Protein AF-A0A183L4W8-F1 (afdb_monomer)

Foldseek 3Di:
DVVLLVLLVDDDQLVVSVVVLVVVLVVCVVPVDDPCVLVPVLSVCVVVLVLVVSLVSLVVVLVVQVVDPPCLVVNLSSLSVSLSSCLSDLDLPVNLLSLQVSLLSQQLVCLVCLLPCLCSLVVVLVSLVSSDDPSNLQSLSSLLSNQLSQLSSVLSQLLNQVVVVVVVHDGDDDDPPPPPSVVSHDPVNLVSLVVVVVVQDDLPDLSSLVSQLSSLVSNLVCCVPVDDPVRQDPDCRNVVSVVSNVVSLVSNCVVPVVSSVSSVVCSVVVVVVVVVVVVVVPDPPPPPPPPDDD

Radius of gyration: 21.13 Å; Cα contacts (8 Å, |Δi|>4): 280; chains: 1; bounding box: 51×59×65 Å

Solvent-accessible surface area (backbone atoms only — not comparable to full-atom values): 16618 Å² total; per-residue (Å²): 106,77,61,56,68,50,62,80,63,56,96,58,55,72,87,62,46,53,69,56,49,52,56,50,48,54,55,50,69,74,54,80,78,72,96,52,63,66,58,56,51,30,49,51,28,48,77,69,66,37,36,70,61,21,29,56,48,40,52,53,52,37,58,61,44,68,78,40,89,94,36,64,71,59,42,54,53,41,49,51,50,30,45,55,37,37,71,80,49,94,50,52,66,62,38,13,54,48,36,35,54,45,34,51,51,47,38,29,52,30,59,69,35,21,92,82,41,45,63,52,31,52,56,50,36,55,57,55,58,67,62,59,43,95,86,40,56,79,25,36,18,47,55,39,20,46,54,50,28,49,56,41,27,52,51,28,43,55,53,38,34,56,62,27,63,76,65,81,47,87,74,74,80,84,77,82,79,79,57,89,58,72,80,55,71,54,77,58,22,54,59,46,52,55,53,54,62,76,68,59,74,80,67,85,45,60,32,48,20,50,37,51,28,52,53,30,47,49,49,35,49,45,55,70,73,73,46,55,81,88,74,52,63,77,101,51,53,66,58,54,33,51,54,47,27,52,51,30,48,52,56,26,33,72,72,42,44,68,64,39,55,53,47,58,65,50,47,58,60,51,53,53,54,59,49,54,55,52,56,72,68,47,80,71,84,67,84,75,75,77,82,84,84,128

Nearest PDB structures (foldseek):
  3pja-assembly2_J-2  TM=2.274E-01  e=9.184E-01  Homo sapiens
  2xs1-assembly1_A  TM=2.594E-01  e=4.163E+00  Homo sapiens
  4bne-assembly1_B  TM=2.050E-01  e=2.480E+00  Gallus gallus
  3hai-assembly1_B  TM=1.805E-01  e=2.178E+00  Homo sapiens

Secondary structure (DSSP, 8-state):
-TTHHHHTTS---HHHHHHHHHHHHHHHHHH--SS-HHHHHHHHHHHTT-HHHHHHHHHHHHHHHHTSTT-HHHHHHHHHHHHHHHTTSS-HHHHHHHHHHHHHHHHHHHHHHHHHHTTHHHHHHHHHHTT-STTTTT-HHHHHHHHHHHHHHHHHHHHHHHHHHTTT-PPPP------TTGGG--THHHHHHHHHHHTPPPTTSHHHHHHHHHHHHHHHHHHHHHS-GGGS-TTTHHHHHHHHHHHHHHHHHHH-HHHHHHHHHHHHHHHHHHHHHHHHHS------------

Structure (mmCIF, N/CA/C/O backbone):
data_AF-A0A183L4W8-F1
#
_entry.id   AF-A0A183L4W8-F1
#
loop_
_atom_site.group_PDB
_atom_site.id
_atom_site.type_symbol
_atom_site.label_atom_id
_atom_site.label_alt_id
_atom_site.label_comp_id
_atom_site.label_asym_id
_atom_site.label_entity_id
_atom_site.label_seq_id
_atom_site.pdbx_PDB_ins_code
_atom_site.Cartn_x
_atom_site.Cartn_y
_atom_site.Cartn_z
_atom_site.occupancy
_atom_site.B_iso_or_equiv
_atom_site.auth_seq_id
_atom_site.auth_comp_id
_atom_site.auth_asym_id
_atom_site.auth_atom_id
_atom_site.pdbx_PDB_model_num
ATOM 1 N N . VAL A 1 1 ? -9.835 10.827 -24.814 1.00 37.16 1 VAL A N 1
ATOM 2 C CA . VAL A 1 1 ? -8.872 11.383 -23.817 1.00 37.16 1 VAL A CA 1
ATOM 3 C C . VAL A 1 1 ? -9.182 10.817 -22.439 1.00 37.16 1 VAL A C 1
ATOM 5 O O . VAL A 1 1 ? -8.353 10.091 -21.906 1.00 37.16 1 VAL A O 1
ATOM 8 N N . LYS A 1 2 ? -10.428 10.952 -21.959 1.00 37.28 2 LYS A N 1
ATOM 9 C CA . LYS A 1 2 ? -10.984 10.089 -20.898 1.00 37.28 2 LYS A CA 1
ATOM 10 C C . LYS A 1 2 ? -10.884 8.581 -21.216 1.00 37.28 2 LYS A C 1
ATOM 12 O O . LYS A 1 2 ? -10.686 7.800 -20.302 1.00 37.28 2 LYS A O 1
ATOM 17 N N . GLU A 1 3 ? -10.919 8.161 -22.488 1.00 38.72 3 GLU A N 1
ATOM 18 C CA . GLU A 1 3 ? -10.735 6.745 -22.873 1.00 38.72 3 GLU A CA 1
ATOM 19 C C . GLU A 1 3 ? -9.267 6.263 -22.920 1.00 38.72 3 GLU A C 1
ATOM 21 O O . GLU A 1 3 ? -9.020 5.066 -22.817 1.00 38.72 3 GLU A O 1
ATOM 26 N N . ALA A 1 4 ? -8.273 7.157 -23.009 1.00 42.38 4 ALA A N 1
ATOM 27 C CA . ALA A 1 4 ? -6.852 6.787 -22.866 1.00 42.38 4 ALA A CA 1
ATOM 28 C C . ALA A 1 4 ? -6.499 6.552 -21.383 1.00 42.38 4 ALA A C 1
ATOM 30 O O . ALA A 1 4 ? -5.796 5.603 -21.046 1.00 42.38 4 ALA A O 1
ATOM 31 N N . LEU A 1 5 ? -7.129 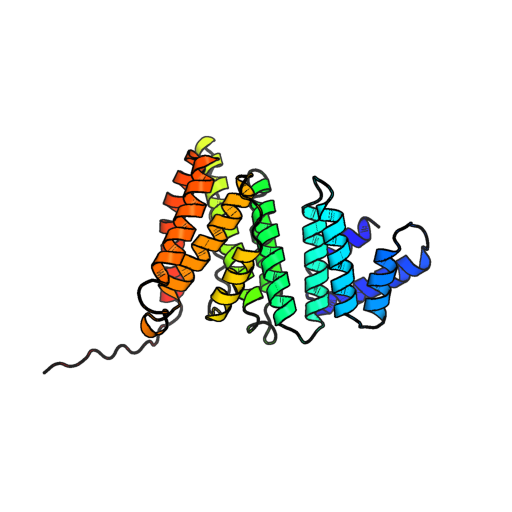7.343 -20.508 1.00 37.06 5 LEU A N 1
ATOM 32 C CA . LEU A 1 5 ? -7.229 7.149 -19.057 1.00 37.06 5 LEU A CA 1
ATOM 33 C C . LEU A 1 5 ? -7.992 5.867 -18.642 1.00 37.06 5 LEU A C 1
ATOM 35 O O . LEU A 1 5 ? -7.914 5.469 -17.486 1.00 37.06 5 LEU A O 1
ATOM 39 N N . VAL A 1 6 ? -8.709 5.200 -19.557 1.00 40.97 6 VAL A N 1
ATOM 40 C CA . VAL A 1 6 ? -9.403 3.911 -19.329 1.00 40.97 6 VAL A CA 1
ATOM 41 C C . VAL A 1 6 ? -8.624 2.724 -19.921 1.00 40.97 6 VAL A C 1
ATOM 43 O O . VAL A 1 6 ? -8.672 1.632 -19.366 1.00 40.97 6 VAL A O 1
ATOM 46 N N . LEU A 1 7 ? -7.829 2.924 -20.979 1.00 40.12 7 LEU A N 1
ATOM 47 C CA . LEU A 1 7 ? -6.983 1.879 -21.583 1.00 40.12 7 LEU A CA 1
ATOM 48 C C . LEU A 1 7 ? -5.655 1.651 -20.839 1.00 40.12 7 LEU A C 1
ATOM 50 O O . LEU A 1 7 ? -5.178 0.523 -20.803 1.00 40.12 7 LEU A O 1
ATOM 54 N N . ALA A 1 8 ? -5.111 2.672 -20.168 1.00 39.97 8 ALA A N 1
ATOM 55 C CA . ALA A 1 8 ? -4.047 2.510 -19.165 1.00 39.97 8 ALA A CA 1
ATOM 56 C C . ALA A 1 8 ? -4.551 1.866 -17.850 1.00 39.97 8 ALA A C 1
ATOM 58 O O . ALA A 1 8 ? -3.759 1.498 -16.988 1.00 39.97 8 ALA A O 1
ATOM 59 N N . ARG A 1 9 ? -5.877 1.720 -17.697 1.00 39.09 9 ARG A N 1
ATOM 60 C CA . ARG A 1 9 ? -6.569 1.224 -16.496 1.00 39.09 9 ARG A CA 1
ATOM 61 C C . ARG A 1 9 ? -6.899 -0.279 -16.530 1.00 39.09 9 ARG A C 1
ATOM 63 O O . ARG A 1 9 ? -7.544 -0.777 -15.613 1.00 39.09 9 ARG A O 1
ATOM 70 N N . LEU A 1 10 ? -6.486 -1.023 -17.558 1.00 40.25 10 LEU A N 1
ATOM 71 C CA . LEU A 1 10 ? -6.756 -2.461 -17.697 1.00 40.25 10 LEU A CA 1
ATOM 72 C C . LEU A 1 10 ? -5.516 -3.291 -17.330 1.00 40.25 10 LEU A C 1
ATOM 74 O O . LEU A 1 10 ? -4.601 -3.362 -18.136 1.00 40.25 10 LEU A O 1
ATOM 78 N N . ARG A 1 11 ? -5.507 -3.900 -16.132 1.00 43.03 11 ARG A N 1
ATOM 79 C CA . ARG A 1 11 ? -5.162 -5.306 -15.767 1.00 43.03 11 ARG A CA 1
ATOM 80 C C . ARG A 1 11 ? -4.111 -6.131 -16.549 1.00 43.03 11 ARG A C 1
ATOM 82 O O . ARG A 1 11 ? -4.077 -7.351 -16.386 1.00 43.03 11 ARG A O 1
ATOM 89 N N . LEU A 1 12 ? -3.269 -5.531 -17.372 1.00 39.97 12 LEU A N 1
ATOM 90 C CA . LEU A 1 12 ? -2.344 -6.245 -18.239 1.00 39.97 12 LEU A CA 1
ATOM 91 C C . LEU A 1 12 ? -0.963 -6.321 -17.607 1.00 39.97 12 LEU A C 1
ATOM 93 O O . LEU A 1 12 ? -0.469 -5.367 -17.008 1.00 39.97 12 LEU A O 1
ATOM 97 N N . ASN A 1 13 ? -0.351 -7.484 -17.789 1.00 46.12 13 ASN A N 1
ATOM 98 C CA . ASN A 1 13 ? 1.057 -7.711 -17.539 1.00 46.12 13 ASN A CA 1
ATOM 99 C C . ASN A 1 13 ? 1.872 -6.599 -18.250 1.00 46.12 13 ASN A C 1
ATOM 101 O O . ASN A 1 13 ? 1.546 -6.261 -19.395 1.00 46.12 13 ASN A O 1
ATOM 105 N N . PRO A 1 14 ? 2.907 -6.016 -17.615 1.00 48.06 14 PRO A N 1
ATOM 106 C CA . PRO A 1 14 ? 3.768 -4.985 -18.206 1.00 48.06 14 PRO A CA 1
ATOM 107 C C . PRO A 1 14 ? 4.200 -5.274 -19.651 1.00 48.06 14 PRO A C 1
ATOM 109 O O . PRO A 1 14 ? 4.221 -4.364 -20.481 1.00 48.06 14 PRO A O 1
ATOM 112 N N . SER A 1 15 ? 4.427 -6.550 -19.977 1.00 53.44 15 SER A N 1
ATOM 113 C CA . SER A 1 15 ? 4.798 -7.033 -21.315 1.00 53.44 15 SER A CA 1
ATOM 114 C C . SER A 1 15 ? 3.736 -6.805 -22.408 1.00 53.44 15 SER A C 1
ATOM 116 O O . SER A 1 15 ? 4.079 -6.648 -23.579 1.00 53.44 15 SER A O 1
ATOM 118 N N . GLU A 1 16 ? 2.452 -6.725 -22.055 1.00 48.06 16 GLU A N 1
ATOM 119 C CA . GLU A 1 16 ? 1.332 -6.582 -22.999 1.00 48.06 16 GLU A CA 1
ATOM 120 C C . GLU A 1 16 ? 0.859 -5.128 -23.153 1.00 48.06 16 GLU A C 1
ATOM 122 O O . GLU A 1 16 ? 0.228 -4.768 -24.152 1.00 48.06 16 GLU A O 1
ATOM 127 N N . SER A 1 17 ? 1.197 -4.269 -22.187 1.00 50.97 17 SER A N 1
ATOM 128 C CA . SER A 1 17 ? 0.786 -2.860 -22.140 1.00 50.97 17 SER A CA 1
ATOM 129 C C . SER A 1 17 ? 1.384 -2.009 -23.277 1.00 50.97 17 SER A C 1
ATOM 131 O O . SER A 1 17 ? 0.754 -1.059 -23.754 1.00 50.97 17 SER A O 1
ATOM 133 N N . TRP A 1 18 ? 2.559 -2.401 -23.787 1.00 53.47 18 TRP A N 1
ATOM 134 C CA . TRP A 1 18 ? 3.331 -1.657 -24.787 1.00 53.47 18 TRP A CA 1
ATOM 135 C C . TRP A 1 18 ? 2.588 -1.448 -26.113 1.00 53.47 18 TRP A C 1
ATOM 137 O O . TRP A 1 18 ? 2.525 -0.337 -26.639 1.00 53.47 18 TRP A O 1
ATOM 147 N N . LYS A 1 19 ? 1.936 -2.497 -26.624 1.00 55.75 19 LYS A N 1
ATOM 148 C CA . LYS A 1 19 ? 1.189 -2.459 -27.895 1.00 55.75 19 LYS A CA 1
ATOM 149 C C . LYS A 1 19 ? -0.007 -1.502 -27.848 1.00 55.75 19 LYS A C 1
ATOM 151 O O . LYS A 1 19 ? -0.426 -0.954 -28.870 1.00 55.75 19 LYS A O 1
ATOM 156 N N . TYR A 1 20 ? -0.591 -1.325 -26.666 1.00 50.00 20 TYR A N 1
ATOM 157 C CA . TYR A 1 20 ? -1.714 -0.416 -26.454 1.00 50.00 20 TYR A CA 1
ATOM 158 C C . TYR A 1 20 ? -1.236 1.018 -26.232 1.00 50.00 20 TYR A C 1
ATOM 160 O O . TYR A 1 20 ? -1.853 1.942 -26.766 1.00 50.00 20 TYR A O 1
ATOM 168 N N . ALA A 1 21 ? -0.110 1.196 -25.535 1.00 50.00 21 ALA A N 1
ATOM 169 C CA . ALA A 1 21 ? 0.562 2.484 -25.419 1.00 50.00 21 ALA A CA 1
ATOM 170 C C . ALA A 1 21 ? 0.927 3.037 -26.806 1.00 50.00 21 ALA A C 1
ATOM 172 O O . ALA A 1 21 ? 0.517 4.145 -27.137 1.00 50.00 21 ALA A O 1
ATOM 173 N N . GLU A 1 22 ? 1.567 2.241 -27.666 1.00 51.66 22 GLU A N 1
ATOM 174 C CA . GLU A 1 22 ? 1.955 2.636 -29.028 1.00 51.66 22 GLU A CA 1
ATOM 175 C C . GLU A 1 22 ? 0.761 3.132 -29.870 1.00 51.66 22 GLU A C 1
ATOM 177 O O . GLU A 1 22 ? 0.812 4.206 -30.467 1.00 51.66 22 GLU A O 1
ATOM 182 N N . LYS A 1 23 ? -0.378 2.427 -29.838 1.00 52.72 23 LYS A N 1
ATOM 183 C CA . LYS A 1 23 ? -1.603 2.858 -30.542 1.00 52.72 23 LYS A CA 1
ATOM 184 C C . LYS A 1 23 ? -2.199 4.155 -29.991 1.00 52.72 23 LYS A C 1
ATOM 186 O O . LYS A 1 23 ? -2.788 4.931 -30.747 1.00 52.72 23 LYS A O 1
ATOM 191 N N . CYS A 1 24 ? -2.093 4.387 -28.685 1.00 48.91 24 CYS A N 1
ATOM 192 C CA . CYS A 1 24 ? -2.526 5.639 -28.065 1.00 48.91 24 CYS A CA 1
ATOM 193 C C . CYS A 1 24 ? -1.610 6.804 -28.465 1.00 48.91 24 CYS A C 1
ATOM 195 O O . CYS A 1 24 ? -2.110 7.895 -28.735 1.00 48.91 24 CYS A O 1
ATOM 197 N N . ILE A 1 25 ? -0.302 6.554 -28.577 1.00 49.59 25 ILE A N 1
ATOM 198 C CA . ILE A 1 25 ? 0.706 7.515 -29.041 1.00 49.59 25 ILE A CA 1
ATOM 199 C C . ILE A 1 25 ? 0.403 7.968 -30.470 1.00 49.59 25 ILE A C 1
ATOM 201 O O . ILE A 1 25 ? 0.287 9.169 -30.711 1.00 49.59 25 ILE A O 1
ATOM 205 N N . THR A 1 26 ? 0.180 7.031 -31.396 1.00 52.97 26 THR A N 1
ATOM 206 C CA . THR A 1 26 ? -0.163 7.353 -32.792 1.00 52.97 26 THR A CA 1
ATOM 207 C C . THR A 1 26 ? -1.411 8.232 -32.870 1.00 52.97 26 THR A C 1
ATOM 209 O O . THR A 1 26 ? -1.398 9.276 -33.514 1.00 52.97 26 THR A O 1
ATOM 212 N N . ARG A 1 27 ? -2.462 7.889 -32.117 1.00 48.00 27 ARG A N 1
ATOM 213 C CA . ARG A 1 27 ? -3.725 8.645 -32.110 1.00 48.00 27 ARG A CA 1
ATOM 214 C C . ARG A 1 27 ? -3.627 10.027 -31.464 1.00 48.00 27 ARG A C 1
ATOM 216 O O . ARG A 1 27 ? -4.414 10.906 -31.808 1.00 48.00 27 ARG A O 1
ATOM 223 N N . LEU A 1 28 ? -2.724 10.222 -30.503 1.00 47.41 28 LEU A N 1
ATOM 224 C CA . LEU A 1 28 ? -2.487 11.524 -29.868 1.00 47.41 28 LEU A CA 1
ATOM 225 C C . LEU A 1 28 ? -1.673 12.450 -30.775 1.00 47.41 28 LEU A C 1
ATOM 227 O O . LEU A 1 28 ? -2.000 13.631 -30.876 1.00 47.41 28 LEU A O 1
ATOM 231 N N . ILE A 1 29 ? -0.687 11.900 -31.491 1.00 51.34 29 ILE A N 1
ATOM 232 C CA . ILE A 1 29 ? 0.053 12.609 -32.543 1.00 51.34 29 ILE A CA 1
ATOM 233 C C . ILE A 1 29 ? -0.900 13.033 -33.672 1.00 51.34 29 ILE A C 1
ATOM 235 O O . ILE A 1 29 ? -0.862 14.180 -34.104 1.00 51.34 29 ILE A O 1
ATOM 239 N N . GLU A 1 30 ? -1.805 12.145 -34.092 1.00 48.38 30 GLU A N 1
ATOM 240 C CA . GLU A 1 30 ? -2.799 12.410 -35.144 1.00 48.38 30 GLU A CA 1
ATOM 241 C C . GLU A 1 30 ? -3.854 13.459 -34.762 1.00 48.38 30 GLU A C 1
ATOM 243 O O . GLU A 1 30 ? -4.459 14.062 -35.647 1.00 48.38 30 GLU A O 1
ATOM 248 N N . ARG A 1 31 ? -4.125 13.667 -33.465 1.00 45.88 31 ARG A N 1
ATOM 249 C CA . ARG A 1 31 ? -5.259 14.491 -33.017 1.00 45.88 31 ARG A CA 1
ATOM 250 C C . ARG A 1 31 ? -4.927 15.910 -32.590 1.00 45.88 31 ARG A C 1
ATOM 252 O O . ARG A 1 31 ? -5.887 16.653 -32.460 1.00 45.88 31 ARG A O 1
ATO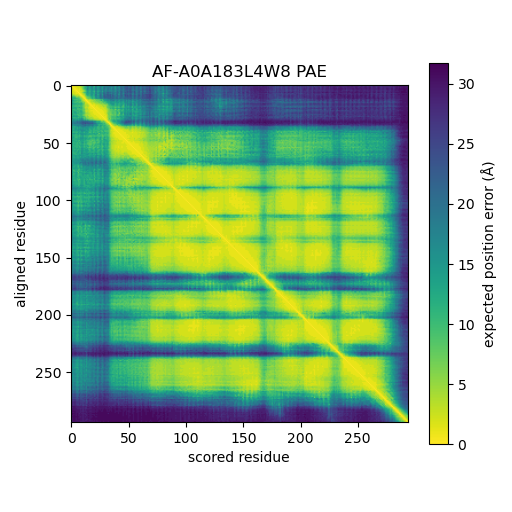M 259 N N . SER A 1 32 ? -3.662 16.277 -32.357 1.00 46.84 32 SER A N 1
ATOM 260 C CA . SER A 1 32 ? -3.159 17.647 -32.079 1.00 46.84 32 SER A CA 1
ATOM 261 C C . SER A 1 32 ? -4.185 18.669 -31.529 1.00 46.84 32 SER A C 1
ATOM 263 O O . SER A 1 32 ? -4.296 19.783 -32.039 1.00 46.84 32 SER A O 1
ATOM 265 N N . CYS A 1 33 ? -4.980 18.294 -30.523 1.00 45.00 33 CYS A N 1
ATOM 266 C CA . CYS A 1 33 ? -6.101 19.085 -30.009 1.00 45.00 33 CYS A CA 1
ATOM 267 C C . CYS A 1 33 ? -6.273 18.822 -28.510 1.00 45.00 33 CYS A C 1
ATOM 269 O O . CYS A 1 33 ? -7.202 18.136 -28.091 1.00 45.00 33 CYS A O 1
ATOM 271 N N . SER A 1 34 ? -5.365 19.377 -27.710 1.00 43.06 34 SER A N 1
ATOM 272 C CA . SER A 1 34 ? -5.605 19.823 -26.329 1.00 43.06 34 SER A CA 1
ATOM 273 C C . SER A 1 34 ? -4.349 20.530 -25.798 1.00 43.06 34 SER A C 1
ATOM 275 O O . SER A 1 34 ? -3.233 20.275 -26.247 1.00 43.06 34 SER A O 1
ATOM 277 N N . ASN A 1 35 ? -4.524 21.425 -24.821 1.00 47.31 35 ASN A N 1
ATOM 278 C CA . ASN A 1 35 ? -3.472 22.135 -24.070 1.00 47.31 35 ASN A CA 1
ATOM 279 C C . ASN A 1 35 ? -2.583 21.206 -23.197 1.00 47.31 35 ASN A C 1
ATOM 281 O O . ASN A 1 35 ? -1.973 21.638 -22.224 1.00 47.31 35 ASN A O 1
ATOM 285 N N . GLU A 1 36 ? -2.494 19.922 -23.528 1.00 59.31 36 GLU A N 1
ATOM 286 C CA . GLU A 1 36 ? -1.916 18.848 -22.716 1.00 59.31 36 GLU A CA 1
ATOM 287 C C . GLU A 1 36 ? -0.453 18.582 -23.107 1.00 59.31 36 GLU A C 1
ATOM 289 O O . GLU A 1 36 ? -0.058 17.469 -23.457 1.00 59.31 36 GLU A O 1
ATOM 294 N N . LYS A 1 37 ? 0.379 19.634 -23.060 1.00 61.94 37 LYS A N 1
ATOM 295 C CA . LYS A 1 37 ? 1.811 19.551 -23.407 1.00 61.94 37 LYS A CA 1
ATOM 296 C C . LYS A 1 37 ? 2.543 18.456 -22.616 1.0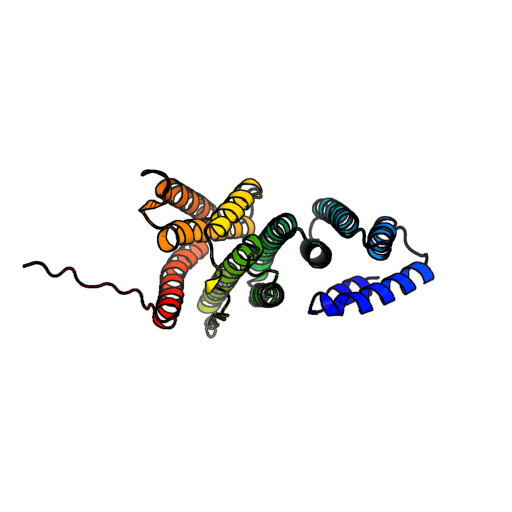0 61.94 37 LYS A C 1
ATOM 298 O O . LYS A 1 37 ? 3.416 17.798 -23.173 1.00 61.94 37 LYS A O 1
ATOM 303 N N . SER A 1 38 ? 2.184 18.237 -21.350 1.00 61.94 38 SER A N 1
ATOM 304 C CA . SER A 1 38 ? 2.805 17.234 -20.475 1.00 61.94 38 SER A CA 1
ATOM 305 C C . SER A 1 38 ? 2.653 15.802 -20.996 1.00 61.94 38 SER A C 1
ATOM 307 O O . SER A 1 38 ? 3.634 15.060 -21.031 1.00 61.94 38 SER A O 1
ATOM 309 N N . PHE A 1 39 ? 1.474 15.437 -21.508 1.00 61.38 39 PHE A N 1
ATOM 310 C CA . PHE A 1 39 ? 1.218 14.114 -22.085 1.00 61.38 39 PHE A CA 1
ATOM 311 C C . PHE A 1 39 ? 2.052 13.852 -23.337 1.00 61.38 39 PHE A C 1
ATOM 313 O O . PHE A 1 39 ? 2.601 12.761 -23.485 1.00 61.38 39 PHE A O 1
ATOM 320 N N . PHE A 1 40 ? 2.192 14.852 -24.215 1.00 61.59 40 PHE A N 1
ATOM 321 C CA . PHE A 1 40 ? 3.042 14.736 -25.401 1.00 61.59 40 PHE A CA 1
ATOM 322 C C . PHE A 1 40 ? 4.490 14.430 -25.015 1.00 61.59 40 PHE A C 1
ATOM 324 O O . PHE A 1 40 ? 5.111 13.551 -25.603 1.00 61.59 40 PHE A O 1
ATOM 331 N N . PHE A 1 41 ? 5.021 15.112 -24.000 1.00 65.00 41 PHE A N 1
ATOM 332 C CA . PHE A 1 41 ? 6.387 14.877 -23.549 1.00 65.00 41 PHE A CA 1
ATOM 333 C C . PHE A 1 41 ? 6.560 13.530 -22.832 1.00 65.00 41 PHE A C 1
ATOM 335 O O . PHE A 1 41 ? 7.569 12.870 -23.070 1.00 65.00 41 PHE A O 1
ATOM 342 N N . ILE A 1 42 ? 5.594 13.072 -22.023 1.00 63.56 42 ILE A N 1
ATOM 343 C CA . ILE A 1 42 ? 5.626 11.714 -21.443 1.00 63.56 42 ILE A CA 1
ATOM 344 C C . ILE A 1 42 ? 5.704 10.677 -22.573 1.00 63.56 42 ILE A C 1
ATOM 346 O O . ILE A 1 42 ? 6.599 9.836 -22.598 1.00 63.56 42 ILE A O 1
ATOM 350 N N . ILE A 1 43 ? 4.821 10.801 -23.563 1.00 59.69 43 ILE A N 1
ATOM 351 C CA . ILE A 1 43 ? 4.758 9.936 -24.746 1.00 59.69 43 ILE A CA 1
ATOM 352 C C . ILE A 1 43 ? 6.041 9.991 -25.577 1.00 59.69 43 ILE A C 1
ATOM 354 O O . ILE A 1 43 ? 6.529 8.962 -26.037 1.00 59.69 43 ILE A O 1
ATOM 358 N N . TYR A 1 44 ? 6.605 11.179 -25.759 1.00 60.72 44 TYR A N 1
ATOM 359 C CA . TYR A 1 44 ? 7.848 11.379 -26.490 1.00 60.72 44 TYR A CA 1
ATOM 360 C C . TYR A 1 44 ? 9.026 10.659 -25.822 1.00 60.72 44 TYR A C 1
ATOM 362 O O . TYR A 1 44 ? 9.777 9.954 -26.495 1.00 60.72 44 TYR A O 1
ATOM 370 N N . ASN A 1 45 ? 9.162 10.786 -24.497 1.00 62.06 45 ASN A N 1
ATOM 371 C CA . ASN A 1 45 ? 10.198 10.090 -23.729 1.00 62.06 45 ASN A CA 1
ATOM 372 C C . ASN A 1 45 ? 9.995 8.570 -23.765 1.00 62.06 45 ASN A C 1
ATOM 374 O O . ASN A 1 45 ? 10.953 7.825 -23.960 1.00 62.06 45 ASN A O 1
ATOM 378 N N . ILE A 1 46 ? 8.743 8.111 -23.684 1.00 63.72 46 ILE A N 1
ATOM 379 C CA . ILE A 1 46 ? 8.385 6.703 -23.876 1.00 63.72 46 ILE A CA 1
ATOM 380 C C . ILE A 1 46 ? 8.820 6.201 -25.263 1.00 63.72 46 ILE A C 1
ATOM 382 O O . ILE A 1 46 ? 9.487 5.174 -25.363 1.00 63.72 46 ILE A O 1
ATOM 386 N N . GLY A 1 47 ? 8.499 6.930 -26.338 1.00 52.38 47 GLY A N 1
ATOM 387 C CA . GLY A 1 47 ? 8.888 6.570 -27.708 1.00 52.38 47 GLY A CA 1
ATOM 388 C C . GLY A 1 47 ? 10.406 6.498 -27.911 1.00 52.38 47 GLY A C 1
ATOM 389 O O . GLY A 1 47 ? 10.888 5.711 -28.724 1.00 52.38 47 GLY A O 1
ATOM 390 N N . LYS A 1 48 ? 11.171 7.262 -27.124 1.00 69.50 48 LYS A N 1
ATOM 391 C CA . LYS A 1 48 ? 12.639 7.200 -27.070 1.00 69.50 48 LYS A CA 1
ATOM 392 C C . LYS A 1 48 ? 13.203 6.129 -26.136 1.00 69.50 48 LYS A C 1
ATOM 394 O O . LYS A 1 48 ? 14.420 5.985 -26.070 1.00 69.50 48 LYS A O 1
ATOM 399 N N . LYS A 1 49 ? 12.351 5.377 -25.431 1.00 64.50 49 LYS A N 1
ATOM 400 C CA . LYS A 1 49 ? 12.741 4.436 -24.367 1.00 64.50 49 LYS A CA 1
ATOM 401 C C . LYS A 1 49 ? 13.478 5.113 -23.201 1.00 64.50 49 LYS A C 1
ATOM 403 O O . LYS A 1 49 ? 14.228 4.471 -22.471 1.00 64.50 49 LYS A O 1
ATOM 408 N N . GLU A 1 50 ? 13.255 6.410 -22.995 1.00 71.38 50 GLU A N 1
ATOM 409 C CA . GLU A 1 50 ? 13.755 7.169 -21.846 1.00 71.38 50 GLU A CA 1
ATOM 410 C C . GLU A 1 50 ? 12.787 7.005 -20.659 1.00 71.38 50 GLU A C 1
ATOM 412 O O . GLU A 1 50 ? 12.124 7.948 -20.221 1.00 71.38 50 GLU A O 1
ATOM 417 N N . TRP A 1 51 ? 12.667 5.773 -20.155 1.00 72.62 51 TRP A N 1
ATOM 418 C CA . TRP A 1 51 ? 11.649 5.377 -19.172 1.00 72.62 51 TRP A CA 1
ATOM 419 C C . TRP A 1 51 ? 11.699 6.190 -17.878 1.00 72.62 51 TRP A C 1
ATOM 421 O O . TRP A 1 51 ? 10.665 6.652 -17.410 1.00 72.62 51 TRP A O 1
ATOM 431 N N . LEU A 1 52 ? 12.898 6.436 -17.338 1.00 73.88 52 LEU A N 1
ATOM 432 C CA . LEU A 1 52 ? 13.069 7.217 -16.110 1.00 73.88 52 LEU A CA 1
ATOM 433 C C . LEU A 1 52 ? 12.608 8.673 -16.288 1.00 73.88 52 LEU A C 1
ATOM 435 O O . LEU A 1 52 ? 11.966 9.235 -15.403 1.00 73.88 52 LEU A O 1
ATOM 439 N N . ASN A 1 53 ? 12.878 9.272 -17.453 1.00 72.75 53 ASN A N 1
ATOM 440 C CA . ASN A 1 53 ? 12.405 10.619 -17.770 1.00 72.75 53 ASN A CA 1
ATOM 441 C C . ASN A 1 53 ? 10.879 10.646 -17.875 1.00 72.75 53 ASN A C 1
ATOM 443 O O . ASN A 1 53 ? 10.248 11.535 -17.308 1.00 72.75 53 ASN A O 1
ATOM 447 N N . ALA A 1 54 ? 10.277 9.651 -18.532 1.00 67.25 54 ALA A N 1
ATOM 448 C CA . ALA A 1 54 ? 8.825 9.519 -18.594 1.00 67.25 54 ALA A CA 1
ATOM 449 C C . ALA A 1 54 ? 8.197 9.372 -17.194 1.00 67.25 54 ALA A C 1
ATOM 451 O O . ALA A 1 54 ? 7.232 10.074 -16.891 1.00 67.25 54 ALA A O 1
ATOM 452 N N . THR A 1 55 ? 8.783 8.553 -16.314 1.00 69.19 55 THR A N 1
ATOM 453 C CA . THR A 1 55 ? 8.349 8.408 -14.916 1.00 69.19 55 THR A CA 1
ATOM 454 C C . THR A 1 55 ? 8.441 9.731 -14.154 1.00 69.19 55 THR A C 1
ATOM 456 O O . THR A 1 55 ? 7.466 10.153 -13.537 1.00 69.19 55 THR A O 1
ATOM 459 N N . ASN A 1 56 ? 9.560 10.455 -14.253 1.00 74.69 56 ASN A N 1
ATOM 460 C CA . ASN A 1 56 ? 9.729 11.771 -13.620 1.00 74.69 56 ASN A CA 1
ATOM 461 C C . ASN A 1 56 ? 8.695 12.801 -14.096 1.00 74.69 56 ASN A C 1
ATOM 463 O O . ASN A 1 56 ? 8.281 13.679 -13.340 1.00 74.69 56 ASN A O 1
ATOM 467 N N . MET A 1 57 ? 8.266 12.716 -15.354 1.00 70.50 57 MET A N 1
ATOM 468 C CA . MET A 1 57 ? 7.209 13.582 -15.868 1.00 70.50 57 MET A CA 1
ATOM 469 C C . MET A 1 57 ? 5.831 13.198 -15.328 1.00 70.50 57 MET A C 1
ATOM 471 O O . MET A 1 57 ? 5.069 14.088 -14.965 1.00 70.50 57 MET A O 1
ATOM 475 N N . VAL A 1 58 ? 5.540 11.900 -15.201 1.00 67.19 58 VAL A N 1
ATOM 476 C CA . VAL A 1 58 ? 4.329 11.415 -14.521 1.00 67.19 58 VAL A CA 1
ATOM 477 C C . VAL A 1 58 ? 4.290 11.903 -13.071 1.00 67.19 58 VAL A C 1
ATOM 479 O O . VAL A 1 58 ? 3.266 12.416 -12.633 1.00 67.19 58 VAL A O 1
ATOM 482 N N . HIS A 1 59 ? 5.412 11.841 -12.351 1.00 70.06 59 HIS A N 1
ATOM 483 C CA . HIS A 1 59 ? 5.524 12.366 -10.988 1.00 70.06 59 HIS A CA 1
ATOM 484 C C . HIS A 1 59 ? 5.106 13.827 -10.857 1.00 70.06 59 HIS A C 1
ATOM 486 O O . HIS A 1 59 ? 4.340 14.169 -9.959 1.00 70.06 59 HIS A O 1
ATOM 492 N N . ARG A 1 60 ? 5.573 14.681 -11.770 1.00 69.62 60 ARG A N 1
ATOM 493 C CA . ARG A 1 60 ? 5.205 16.101 -11.775 1.00 69.62 60 ARG A CA 1
ATOM 494 C C . ARG A 1 60 ? 3.703 16.295 -11.978 1.00 69.62 60 ARG A C 1
ATOM 496 O O . ARG A 1 60 ? 3.111 17.158 -11.339 1.00 69.62 60 ARG A O 1
ATOM 503 N N . GLU A 1 61 ? 3.066 15.478 -12.815 1.00 66.00 61 GLU A N 1
ATOM 504 C CA . GLU A 1 61 ? 1.608 15.523 -12.986 1.00 66.00 61 GLU A CA 1
ATOM 505 C C . GLU A 1 61 ? 0.862 15.055 -11.724 1.00 66.00 61 GLU A C 1
ATOM 507 O O . GLU A 1 61 ? -0.163 15.645 -11.372 1.00 66.00 61 GLU A O 1
ATOM 512 N N . VAL A 1 62 ? 1.393 14.066 -10.989 1.00 63.56 62 VAL A N 1
ATOM 513 C CA . VAL A 1 62 ? 0.852 13.666 -9.674 1.00 63.56 62 VAL A CA 1
ATOM 514 C C . VAL A 1 62 ? 0.914 14.826 -8.687 1.00 63.56 62 VAL A C 1
ATOM 516 O O . VAL A 1 62 ? -0.095 15.137 -8.058 1.00 63.56 62 VAL A O 1
ATOM 519 N N . GLU A 1 63 ? 2.056 15.507 -8.575 1.00 66.44 63 GLU A N 1
ATOM 520 C CA . GLU A 1 63 ? 2.220 16.664 -7.684 1.00 66.44 63 GLU A CA 1
ATOM 521 C C . GLU A 1 63 ? 1.223 17.783 -8.014 1.00 66.44 63 GLU A C 1
ATOM 523 O O . GLU A 1 63 ? 0.582 18.335 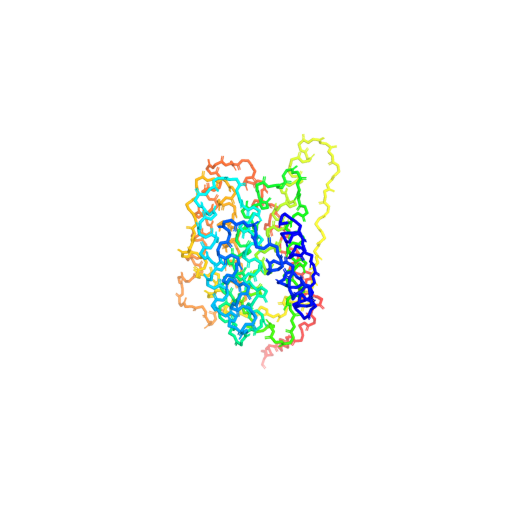-7.121 1.00 66.44 63 GLU A O 1
ATOM 528 N N . VAL A 1 64 ? 1.015 18.072 -9.302 1.00 62.16 64 VAL A N 1
ATOM 529 C CA . VAL A 1 64 ? 0.009 19.048 -9.748 1.00 62.16 64 VAL A CA 1
ATOM 530 C C . VAL A 1 64 ? -1.412 18.588 -9.404 1.00 62.16 64 VAL A C 1
ATOM 532 O O . VAL A 1 64 ? -2.249 19.406 -9.013 1.00 62.16 64 VAL A O 1
ATOM 535 N N . SER A 1 65 ? -1.703 17.289 -9.512 1.00 58.53 65 SER A N 1
ATOM 536 C CA . SER A 1 65 ? -2.993 16.723 -9.108 1.00 58.53 65 SER A CA 1
ATOM 537 C C . SER A 1 65 ? -3.198 16.733 -7.589 1.00 58.53 65 SER A C 1
ATOM 539 O O . SER A 1 65 ? -4.341 16.832 -7.146 1.00 58.53 65 SER A O 1
ATOM 541 N N . ASN A 1 66 ? -2.135 16.653 -6.782 1.00 58.59 66 ASN A N 1
ATOM 542 C CA . ASN A 1 66 ? -2.206 16.728 -5.314 1.00 58.59 66 ASN A CA 1
ATOM 543 C C . ASN A 1 66 ? -2.701 18.090 -4.819 1.00 58.59 66 ASN A C 1
ATOM 545 O O . ASN A 1 66 ? -3.312 18.180 -3.759 1.00 58.59 66 ASN A O 1
ATOM 549 N N . LEU A 1 67 ? -2.511 19.143 -5.614 1.00 57.84 67 LEU A N 1
ATOM 550 C CA . LEU A 1 67 ? -3.015 20.482 -5.309 1.00 57.84 67 LEU A CA 1
ATOM 551 C C . LEU A 1 67 ? -4.537 20.617 -5.514 1.00 57.84 67 LEU A C 1
ATOM 553 O O . LEU A 1 67 ? -5.098 21.677 -5.234 1.00 57.84 67 LEU A O 1
ATOM 557 N N . ARG A 1 68 ? -5.222 19.581 -6.024 1.00 56.56 68 ARG A N 1
ATOM 558 C CA . ARG A 1 68 ? -6.656 19.611 -6.348 1.00 56.56 68 ARG A CA 1
ATOM 559 C C . ARG A 1 68 ? -7.441 18.613 -5.482 1.00 56.56 68 ARG A C 1
ATOM 561 O O . ARG A 1 68 ? -7.213 17.410 -5.599 1.00 56.56 68 ARG A O 1
ATOM 568 N N . PRO A 1 69 ? -8.411 19.071 -4.669 1.00 58.03 69 PRO A N 1
ATOM 569 C CA . PRO A 1 69 ? -9.278 18.180 -3.898 1.00 58.03 69 PRO A CA 1
ATOM 570 C C . PRO A 1 69 ? -10.105 17.240 -4.794 1.00 58.03 69 PRO A C 1
ATOM 572 O O . PRO A 1 69 ? -10.547 17.641 -5.873 1.00 58.03 69 PRO A O 1
ATOM 575 N N . GLY A 1 70 ? -10.362 16.008 -4.335 1.00 64.25 70 GLY A N 1
ATOM 576 C CA . GLY A 1 70 ? -11.257 15.055 -5.013 1.00 64.25 70 GLY A CA 1
ATOM 577 C C . GLY A 1 70 ? -10.651 14.331 -6.224 1.00 64.25 70 GLY A C 1
ATOM 578 O O . GLY A 1 70 ? -11.388 13.851 -7.090 1.00 64.25 70 GLY A O 1
ATOM 579 N N . LYS A 1 71 ? -9.317 14.305 -6.337 1.00 68.88 71 LYS A N 1
ATOM 580 C CA . LYS A 1 71 ? -8.565 13.700 -7.449 1.00 68.88 71 LYS A CA 1
ATOM 581 C C . LYS A 1 71 ? -7.743 12.473 -7.051 1.00 68.88 71 LYS A C 1
ATOM 583 O O . LYS A 1 71 ? -6.871 12.046 -7.798 1.00 68.88 71 LYS A O 1
ATOM 588 N N . GLU A 1 72 ? -8.053 11.854 -5.922 1.00 69.62 72 GLU A N 1
ATOM 589 C CA . GLU A 1 72 ? -7.295 10.739 -5.349 1.00 69.62 72 GLU A CA 1
ATOM 590 C C . GLU A 1 72 ? -7.214 9.543 -6.316 1.00 69.62 72 GLU A C 1
ATOM 592 O O . GLU A 1 72 ? -6.154 8.971 -6.541 1.00 69.62 72 GLU A O 1
ATOM 597 N N . ILE A 1 73 ? -8.314 9.226 -7.002 1.00 67.25 73 ILE A N 1
ATOM 598 C CA . ILE A 1 73 ? -8.363 8.152 -8.007 1.00 67.25 73 ILE A CA 1
ATOM 599 C C . ILE A 1 73 ? -7.492 8.449 -9.242 1.00 67.25 73 ILE A C 1
ATOM 601 O O . ILE A 1 73 ? -6.921 7.538 -9.850 1.00 67.25 73 ILE A O 1
ATOM 605 N N . GLU A 1 74 ? -7.394 9.721 -9.628 1.00 63.44 74 GLU A N 1
ATOM 606 C CA . GLU A 1 74 ? -6.521 10.168 -10.717 1.00 63.44 74 GLU A CA 1
ATOM 607 C C . GLU A 1 74 ? -5.051 10.006 -10.308 1.00 63.44 74 GLU A C 1
ATOM 609 O O . GLU A 1 74 ? -4.260 9.464 -11.077 1.00 63.44 74 GLU A O 1
ATOM 614 N N . GLN A 1 75 ? -4.712 10.358 -9.065 1.00 67.56 75 GLN A N 1
ATOM 615 C CA . GLN A 1 75 ? -3.366 10.186 -8.512 1.00 67.56 75 GLN A CA 1
ATOM 616 C C . GLN A 1 75 ? -2.939 8.712 -8.467 1.00 67.56 75 GLN A C 1
ATOM 618 O O . GLN A 1 75 ? -1.845 8.386 -8.923 1.00 67.56 75 GLN A O 1
ATOM 623 N N . LEU A 1 76 ? -3.809 7.803 -8.000 1.00 72.75 76 LEU A N 1
ATOM 624 C CA . LEU A 1 76 ? -3.518 6.361 -8.014 1.00 72.75 76 LEU A CA 1
ATOM 625 C C . LEU A 1 76 ? -3.234 5.851 -9.432 1.00 72.75 76 LEU A C 1
ATOM 627 O O . LEU A 1 76 ? -2.318 5.058 -9.646 1.00 72.75 76 LEU A O 1
ATOM 631 N N . SER A 1 77 ? -4.005 6.336 -10.409 1.00 65.88 77 SER A N 1
ATOM 632 C CA . SER A 1 77 ? -3.838 5.957 -11.816 1.00 65.88 77 SER A CA 1
ATOM 633 C C . SER A 1 77 ? -2.482 6.418 -12.357 1.00 65.88 77 SER A C 1
ATOM 635 O O . SER A 1 77 ? -1.806 5.663 -13.052 1.00 65.88 77 SER A O 1
ATOM 637 N N . TRP A 1 78 ? -2.050 7.629 -12.005 1.00 65.94 78 TRP A N 1
ATOM 638 C CA . TRP A 1 78 ? -0.743 8.151 -12.394 1.00 65.94 78 TRP A CA 1
ATOM 639 C C . TRP A 1 78 ? 0.423 7.407 -11.742 1.00 65.94 78 TRP A C 1
ATOM 641 O O . TRP A 1 78 ? 1.358 7.018 -12.439 1.00 65.94 78 TRP A O 1
ATOM 651 N N . CYS A 1 79 ? 0.360 7.145 -10.438 1.00 74.25 79 CYS A N 1
ATOM 652 C CA . CYS A 1 79 ? 1.381 6.361 -9.743 1.00 74.25 79 CYS A CA 1
ATOM 653 C C . CYS A 1 79 ? 1.515 4.948 -10.342 1.00 74.25 79 CYS A C 1
ATOM 655 O O . CYS A 1 79 ? 2.628 4.479 -10.577 1.00 74.25 79 CYS A O 1
ATOM 657 N N . TRP A 1 80 ? 0.398 4.300 -10.694 1.00 79.12 80 TRP A N 1
ATOM 658 C CA . TRP A 1 80 ? 0.419 3.002 -11.378 1.00 79.12 80 TRP A CA 1
ATOM 659 C C . TRP A 1 80 ? 1.087 3.056 -12.762 1.00 79.12 80 TRP A C 1
ATOM 661 O O . TRP A 1 80 ? 1.846 2.154 -13.129 1.00 79.12 80 TRP A O 1
ATOM 671 N N . ILE A 1 81 ? 0.860 4.131 -13.527 1.00 69.88 81 ILE A N 1
ATOM 672 C CA . ILE A 1 81 ? 1.565 4.365 -14.797 1.00 69.88 81 ILE A CA 1
ATOM 673 C C . ILE A 1 81 ? 3.074 4.498 -14.548 1.00 69.88 81 ILE A C 1
ATOM 675 O O . ILE A 1 81 ? 3.858 3.877 -15.260 1.00 69.88 81 ILE A O 1
ATOM 679 N N . GLY A 1 82 ? 3.486 5.254 -13.526 1.00 70.38 82 GLY A N 1
ATOM 680 C CA . GLY A 1 82 ? 4.895 5.400 -13.145 1.00 70.38 82 GLY A CA 1
ATOM 681 C C . GLY A 1 82 ? 5.571 4.059 -12.839 1.00 70.38 82 GLY A C 1
ATOM 682 O O . GLY A 1 82 ? 6.625 3.762 -13.400 1.00 70.38 82 GLY A O 1
ATOM 683 N N . ILE A 1 83 ? 4.923 3.207 -12.037 1.00 80.19 83 ILE A N 1
ATOM 684 C CA . ILE A 1 83 ? 5.380 1.835 -11.751 1.00 80.19 83 ILE A CA 1
ATOM 685 C C . ILE A 1 83 ? 5.507 1.017 -13.040 1.00 80.19 83 ILE A C 1
ATOM 687 O O . ILE A 1 83 ? 6.532 0.377 -13.269 1.00 80.19 83 ILE A O 1
ATOM 691 N N . SER A 1 84 ? 4.506 1.085 -13.921 1.00 78.62 84 SER A N 1
ATOM 692 C CA . SER A 1 84 ? 4.510 0.360 -15.199 1.00 78.62 84 SER A CA 1
ATOM 693 C C . SER A 1 84 ? 5.702 0.743 -16.086 1.00 78.62 84 SER A C 1
ATOM 695 O O . SER A 1 84 ? 6.274 -0.104 -16.770 1.00 78.62 84 SER A O 1
ATOM 697 N N . LEU A 1 85 ? 6.112 2.014 -16.057 1.00 71.06 85 LEU A N 1
ATOM 698 C CA . LEU A 1 85 ? 7.305 2.488 -16.759 1.00 71.06 85 LEU A CA 1
ATOM 699 C C . LEU A 1 85 ? 8.594 2.002 -16.084 1.00 71.06 85 LEU A C 1
ATOM 701 O O . LEU A 1 85 ? 9.507 1.559 -16.778 1.00 71.06 85 LEU A O 1
ATOM 705 N N . LEU A 1 86 ? 8.661 2.030 -14.749 1.00 78.62 86 LEU A N 1
ATOM 706 C CA . LEU A 1 86 ? 9.827 1.568 -13.987 1.00 78.62 86 LEU A CA 1
ATOM 707 C C . LEU A 1 86 ? 10.104 0.074 -14.155 1.00 78.62 86 LEU A C 1
ATOM 709 O O . LEU A 1 86 ? 11.267 -0.320 -14.137 1.00 78.62 86 LEU A O 1
ATOM 713 N N . LEU A 1 87 ? 9.079 -0.743 -14.400 1.00 80.69 87 LEU A N 1
ATOM 714 C CA . LEU A 1 87 ? 9.244 -2.167 -14.713 1.00 80.69 87 LEU A CA 1
ATOM 715 C C . LEU A 1 87 ? 10.021 -2.417 -16.015 1.00 80.69 87 LEU A C 1
ATOM 717 O O . LEU A 1 87 ? 10.571 -3.494 -16.198 1.00 80.69 87 LEU A O 1
ATOM 721 N N . ASN A 1 88 ? 10.115 -1.423 -16.903 1.00 75.38 88 ASN A N 1
ATOM 722 C CA . ASN A 1 88 ? 10.956 -1.486 -18.103 1.00 75.38 88 ASN A CA 1
ATOM 723 C C . ASN A 1 88 ? 12.395 -0.992 -17.849 1.00 75.38 88 ASN A C 1
ATOM 725 O O . ASN A 1 88 ? 13.175 -0.819 -18.789 1.00 75.38 88 ASN A O 1
ATOM 729 N N . THR A 1 89 ? 12.752 -0.732 -16.589 1.00 75.00 89 THR A N 1
ATOM 730 C CA . THR A 1 89 ? 14.091 -0.309 -16.162 1.00 75.00 89 THR A CA 1
ATOM 731 C C . THR A 1 89 ? 14.757 -1.386 -15.314 1.00 75.00 89 THR A C 1
ATOM 733 O O . THR A 1 89 ? 14.097 -2.257 -14.762 1.00 75.00 89 THR A O 1
ATOM 736 N N . SER A 1 90 ? 16.078 -1.306 -15.158 1.00 74.12 90 SER A N 1
ATOM 737 C CA . SER A 1 90 ? 16.842 -2.229 -14.312 1.00 74.12 90 SER A CA 1
ATOM 738 C C . SER A 1 90 ? 16.924 -1.806 -12.838 1.00 74.12 90 SER A C 1
ATOM 740 O O . SER A 1 90 ? 17.703 -2.391 -12.089 1.00 74.12 90 SER A O 1
ATOM 742 N N . SER A 1 91 ? 16.208 -0.758 -12.408 1.00 80.62 91 SER A N 1
ATOM 743 C CA . SER A 1 91 ? 16.360 -0.203 -11.057 1.00 80.62 91 SER A CA 1
ATOM 744 C C . SER A 1 91 ? 15.223 -0.617 -10.125 1.00 80.62 91 SER A C 1
ATOM 746 O O . SER A 1 91 ? 14.151 -0.010 -10.097 1.00 80.62 91 SER A O 1
ATOM 748 N N . LEU A 1 92 ? 15.496 -1.637 -9.309 1.00 85.31 92 LEU A N 1
ATOM 749 C CA . LEU A 1 92 ? 14.559 -2.128 -8.297 1.00 85.31 92 LEU A CA 1
ATOM 750 C C . LEU A 1 92 ? 14.345 -1.140 -7.143 1.00 85.31 92 LEU A C 1
ATOM 752 O O . LEU A 1 92 ? 13.293 -1.190 -6.514 1.00 85.31 92 LEU A O 1
ATOM 756 N N . ASP A 1 93 ? 15.288 -0.232 -6.882 1.00 86.25 93 ASP A N 1
ATOM 757 C CA . ASP A 1 93 ? 15.174 0.757 -5.801 1.00 86.25 93 ASP A CA 1
ATOM 758 C C . ASP A 1 93 ? 14.088 1.802 -6.086 1.00 86.25 93 ASP A C 1
ATOM 760 O O . ASP A 1 93 ? 13.257 2.086 -5.220 1.00 86.25 93 ASP A O 1
ATOM 764 N N . TYR A 1 94 ? 14.047 2.340 -7.312 1.00 85.62 94 TYR A N 1
ATOM 765 C CA . TYR A 1 94 ? 12.979 3.260 -7.716 1.00 85.62 94 TYR A CA 1
ATOM 766 C C . TYR A 1 94 ? 11.624 2.552 -7.723 1.00 85.62 94 TYR A C 1
ATOM 768 O O . TYR A 1 94 ? 10.648 3.087 -7.200 1.00 85.62 94 TYR A O 1
ATOM 776 N N . LEU A 1 95 ? 11.572 1.326 -8.256 1.00 88.56 95 LEU A N 1
ATOM 777 C CA . LEU A 1 95 ? 10.357 0.511 -8.248 1.00 88.56 95 LEU A CA 1
ATOM 778 C C . LEU A 1 95 ? 9.860 0.252 -6.818 1.00 88.56 95 LEU A C 1
ATOM 780 O O . LEU A 1 95 ? 8.677 0.410 -6.541 1.00 88.56 95 LEU A O 1
ATOM 784 N N . SER A 1 96 ? 10.773 -0.093 -5.907 1.00 91.38 96 SER A N 1
ATOM 785 C CA . SER A 1 96 ? 10.505 -0.343 -4.488 1.00 91.38 96 SER A CA 1
ATOM 786 C C . SER A 1 96 ? 9.822 0.856 -3.822 1.00 91.38 96 SER A C 1
ATOM 788 O O . SER A 1 96 ? 8.759 0.709 -3.213 1.00 91.38 96 SER A O 1
ATOM 790 N N . SER A 1 97 ? 10.386 2.054 -4.002 1.00 89.44 97 SER A N 1
ATOM 791 C CA . SER A 1 97 ? 9.830 3.293 -3.449 1.00 89.44 97 SER A CA 1
ATOM 792 C C . SER A 1 97 ? 8.441 3.609 -4.011 1.00 89.44 97 SER A C 1
ATOM 794 O O . SER A 1 97 ? 7.525 3.955 -3.263 1.00 89.44 97 SER A O 1
ATOM 796 N N . GLU A 1 98 ? 8.263 3.462 -5.325 1.00 87.38 98 GLU A N 1
ATOM 797 C CA . GLU A 1 98 ? 6.996 3.780 -5.986 1.00 87.38 98 GLU A CA 1
ATOM 798 C C . GLU A 1 98 ? 5.873 2.816 -5.629 1.00 87.38 98 GLU A C 1
ATOM 800 O O . GLU A 1 98 ? 4.744 3.246 -5.374 1.00 87.38 98 GLU A O 1
ATOM 805 N N . CYS A 1 99 ? 6.189 1.525 -5.538 1.00 92.25 99 CYS A N 1
ATOM 806 C CA . CYS A 1 99 ? 5.265 0.511 -5.053 1.00 92.25 99 CYS A CA 1
ATOM 807 C C . CYS A 1 99 ? 4.753 0.858 -3.651 1.00 92.25 99 CYS A C 1
ATOM 809 O O . CYS A 1 99 ? 3.543 0.798 -3.410 1.00 92.25 99 CYS A O 1
ATOM 811 N N . LEU A 1 100 ? 5.641 1.223 -2.720 1.0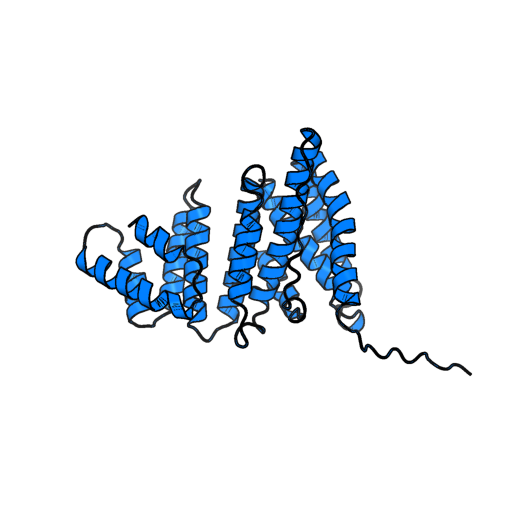0 92.19 100 LEU A N 1
ATOM 812 C CA . LEU A 1 100 ? 5.255 1.529 -1.338 1.00 92.19 100 LEU A CA 1
ATOM 813 C C . LEU A 1 100 ? 4.391 2.778 -1.244 1.00 92.19 100 LEU A C 1
ATOM 815 O O . LEU A 1 100 ? 3.367 2.781 -0.556 1.00 92.19 100 LEU A O 1
ATOM 819 N N . ARG A 1 101 ? 4.769 3.826 -1.976 1.00 89.25 101 ARG A N 1
ATOM 820 C CA . ARG A 1 101 ? 4.000 5.065 -2.010 1.00 89.25 101 ARG A CA 1
ATOM 821 C C . ARG A 1 101 ? 2.602 4.833 -2.576 1.00 89.25 101 ARG A C 1
ATOM 823 O O . ARG A 1 101 ? 1.629 5.279 -1.973 1.00 89.25 101 ARG A O 1
ATOM 830 N N . LEU A 1 102 ? 2.485 4.099 -3.687 1.00 89.94 102 LEU A N 1
ATOM 831 C CA . LEU A 1 102 ? 1.179 3.764 -4.252 1.00 89.94 102 LEU A CA 1
ATOM 832 C C . LEU A 1 102 ? 0.347 2.918 -3.281 1.00 89.94 102 LEU A C 1
ATOM 834 O O . LEU A 1 102 ? -0.821 3.233 -3.080 1.00 89.94 102 LEU A O 1
ATOM 838 N N . ALA A 1 103 ? 0.930 1.901 -2.641 1.00 93.12 103 ALA A N 1
ATOM 839 C CA . ALA A 1 103 ? 0.218 1.077 -1.663 1.00 93.12 103 ALA A CA 1
ATOM 840 C C . ALA A 1 103 ? -0.349 1.919 -0.505 1.00 93.12 103 ALA A C 1
ATOM 842 O O . ALA A 1 103 ? -1.525 1.792 -0.177 1.00 93.12 103 ALA A O 1
ATOM 843 N N . SER A 1 104 ? 0.439 2.848 0.045 1.00 92.00 104 SER A N 1
ATOM 844 C CA . SER A 1 104 ? -0.008 3.784 1.090 1.00 92.00 104 SER A CA 1
ATOM 845 C C . SER A 1 104 ? -1.178 4.676 0.641 1.00 92.00 104 SER A C 1
ATOM 847 O O . SER A 1 104 ? -2.160 4.872 1.366 1.00 92.00 104 SER A O 1
ATOM 849 N N . MET A 1 105 ? -1.129 5.179 -0.597 1.00 87.62 105 MET A N 1
ATOM 850 C CA . MET A 1 105 ? -2.240 5.943 -1.170 1.00 87.62 105 MET A CA 1
ATOM 851 C C . MET A 1 105 ? -3.483 5.066 -1.367 1.00 87.62 105 MET A C 1
ATOM 853 O O . MET A 1 105 ? -4.592 5.503 -1.058 1.00 87.62 105 MET A O 1
ATOM 857 N N . CYS A 1 106 ? -3.308 3.827 -1.838 1.00 89.38 106 CYS A N 1
ATOM 858 C CA . CYS A 1 106 ? -4.394 2.862 -1.980 1.00 89.38 106 CYS A CA 1
ATOM 859 C C . CYS A 1 106 ? -5.068 2.580 -0.639 1.00 89.38 106 CYS A C 1
ATOM 861 O O . CYS A 1 106 ? -6.293 2.576 -0.606 1.00 89.38 106 CYS A O 1
ATOM 863 N N . LEU A 1 107 ? -4.311 2.414 0.453 1.00 92.56 107 LEU A N 1
ATOM 864 C CA . LEU A 1 107 ? -4.864 2.251 1.803 1.00 92.56 107 LEU A CA 1
ATOM 865 C C . LEU A 1 107 ? -5.752 3.429 2.191 1.00 92.56 107 LEU A C 1
ATOM 867 O O . LEU A 1 107 ? -6.918 3.239 2.519 1.00 92.56 107 LEU A O 1
ATOM 871 N N . THR A 1 108 ? -5.235 4.650 2.062 1.00 90.31 108 THR A N 1
ATOM 872 C CA . THR A 1 108 ? -5.972 5.861 2.449 1.00 90.31 108 THR A CA 1
ATOM 873 C C . THR A 1 108 ? -7.271 6.008 1.651 1.00 90.31 108 THR A C 1
ATOM 875 O O . THR A 1 108 ? -8.326 6.303 2.210 1.00 90.31 108 THR A O 1
ATOM 878 N N . VAL A 1 109 ? -7.222 5.764 0.338 1.00 84.56 109 VAL A N 1
ATOM 879 C CA . VAL A 1 109 ? -8.416 5.788 -0.520 1.00 84.56 109 VAL A CA 1
ATOM 880 C C . VAL A 1 109 ? -9.358 4.631 -0.188 1.00 84.56 109 VAL A C 1
ATOM 882 O O . VAL A 1 109 ? -10.563 4.839 -0.089 1.00 84.56 109 VAL A O 1
ATOM 885 N N . GLY A 1 110 ? -8.831 3.430 0.040 1.00 86.69 110 GLY A N 1
ATOM 886 C CA . GLY A 1 110 ? -9.602 2.252 0.427 1.00 86.69 110 GLY A CA 1
ATOM 887 C C . GLY A 1 110 ? -10.359 2.463 1.736 1.00 86.69 110 GLY A C 1
ATOM 888 O O . GLY A 1 110 ? -11.560 2.224 1.785 1.00 86.69 110 GLY A O 1
ATOM 889 N N . PHE A 1 111 ? -9.713 3.021 2.761 1.00 90.00 111 PHE A N 1
ATOM 890 C CA . PHE A 1 111 ? -10.346 3.365 4.040 1.00 90.00 111 PHE A CA 1
ATOM 891 C C . PHE A 1 111 ? -11.328 4.534 3.948 1.00 90.00 111 PHE A C 1
ATOM 893 O O . PHE A 1 111 ? -12.159 4.715 4.829 1.00 90.00 111 PHE A O 1
ATOM 900 N N . LYS A 1 112 ? -11.295 5.320 2.878 1.00 85.62 112 LYS A N 1
ATOM 901 C CA . LYS A 1 112 ? -12.366 6.281 2.595 1.00 85.62 112 LYS A CA 1
ATOM 902 C C . LYS A 1 112 ? -13.573 5.607 1.941 1.00 85.62 112 LYS A C 1
ATOM 904 O O . LYS A 1 112 ? -14.702 6.057 2.115 1.00 85.62 112 LYS A O 1
ATOM 909 N N . LEU A 1 113 ? -13.330 4.549 1.168 1.00 80.56 113 LEU A N 1
ATOM 910 C CA . LEU A 1 113 ? -14.326 3.865 0.347 1.00 80.56 113 LEU A CA 1
ATOM 911 C C . LEU A 1 113 ? -14.934 2.621 1.001 1.00 80.56 113 LEU A C 1
ATOM 913 O O . LEU A 1 113 ? -15.965 2.161 0.518 1.00 80.56 113 LEU A O 1
ATOM 917 N N . PHE A 1 114 ? -14.350 2.067 2.069 1.00 74.25 114 PHE A N 1
ATOM 918 C CA . PHE A 1 114 ? -14.781 0.776 2.626 1.00 74.25 114 PHE A CA 1
ATOM 919 C C . PHE A 1 114 ? -16.276 0.665 2.975 1.00 74.25 114 PHE A C 1
ATOM 921 O O . PHE A 1 114 ? -16.796 -0.437 2.800 1.00 74.25 114 PHE A O 1
ATOM 928 N N . PRO A 1 115 ? -17.019 1.727 3.373 1.00 70.31 115 PRO A N 1
ATOM 929 C CA . PRO A 1 115 ? -18.454 1.585 3.625 1.00 70.31 115 PRO A CA 1
ATOM 930 C C . PRO A 1 115 ? -19.255 1.230 2.362 1.00 70.31 115 PRO A C 1
ATOM 932 O O . PRO A 1 115 ? -20.377 0.745 2.464 1.00 70.31 115 PRO A O 1
ATOM 935 N N . THR A 1 116 ? -18.701 1.473 1.169 1.00 70.88 116 THR A N 1
ATOM 936 C CA . THR A 1 116 ? -19.374 1.253 -0.121 1.00 70.88 116 THR A CA 1
ATOM 937 C C . THR A 1 116 ? -18.623 0.312 -1.065 1.00 70.88 116 THR A C 1
ATOM 939 O O . THR A 1 116 ? -19.244 -0.324 -1.910 1.00 70.88 116 THR A O 1
ATOM 942 N N . GLU A 1 117 ? -17.297 0.213 -0.955 1.00 74.88 117 GLU A N 1
ATOM 943 C CA . GLU A 1 117 ? -16.434 -0.550 -1.868 1.00 74.88 117 GLU A CA 1
ATOM 944 C C . GLU A 1 117 ? -15.324 -1.312 -1.115 1.00 74.88 117 GLU A C 1
ATOM 946 O O . GLU A 1 117 ? -14.137 -1.149 -1.395 1.00 74.88 117 GLU A O 1
ATOM 951 N N . ALA A 1 118 ? -15.693 -2.187 -0.173 1.00 72.25 118 ALA A N 1
ATOM 952 C CA . ALA A 1 118 ? -14.736 -2.971 0.627 1.00 72.25 118 ALA A CA 1
ATOM 953 C C . ALA A 1 118 ? -13.737 -3.812 -0.206 1.00 72.25 118 ALA A C 1
ATOM 955 O O . ALA A 1 118 ? -12.611 -4.045 0.228 1.00 72.25 118 ALA A O 1
ATOM 956 N N . ILE A 1 119 ? -14.109 -4.203 -1.432 1.00 77.12 119 ILE A N 1
ATOM 957 C CA . ILE A 1 119 ? -13.266 -4.974 -2.369 1.00 77.12 119 ILE A CA 1
ATOM 958 C C . ILE A 1 119 ? -12.198 -4.133 -3.093 1.00 77.12 119 ILE A C 1
ATOM 960 O O . ILE A 1 119 ? -11.465 -4.643 -3.941 1.00 77.12 119 ILE A O 1
ATOM 964 N N . PHE A 1 120 ? -12.125 -2.822 -2.842 1.00 84.00 120 PHE A N 1
ATOM 965 C CA . PHE A 1 120 ? -11.172 -1.940 -3.520 1.00 84.00 120 PHE A CA 1
ATOM 966 C C . PHE A 1 120 ? -9.720 -2.387 -3.300 1.00 84.00 120 PHE A C 1
ATOM 968 O O . PHE A 1 120 ? -8.950 -2.472 -4.258 1.00 84.00 120 PHE A O 1
ATOM 975 N N . LEU A 1 121 ? -9.358 -2.706 -2.054 1.00 87.44 121 LEU A N 1
ATOM 976 C CA . LEU A 1 121 ? -7.994 -3.101 -1.690 1.00 87.44 121 LEU A CA 1
ATOM 977 C C . LEU A 1 121 ? -7.629 -4.500 -2.192 1.00 87.44 121 LEU A C 1
ATOM 979 O O . LEU A 1 121 ? -6.509 -4.685 -2.654 1.00 87.44 121 LEU A O 1
ATOM 983 N N . GLU A 1 122 ? -8.582 -5.433 -2.222 1.00 84.31 122 GLU A N 1
ATOM 984 C CA . GLU A 1 122 ? -8.407 -6.763 -2.831 1.00 84.31 122 GLU A CA 1
ATOM 985 C C . GLU A 1 122 ? -7.945 -6.656 -4.293 1.00 84.31 122 GLU A C 1
ATOM 987 O O . GLU A 1 122 ? -7.006 -7.321 -4.726 1.00 84.31 122 GLU A O 1
ATOM 992 N N . ARG A 1 123 ? -8.559 -5.752 -5.068 1.00 82.56 123 ARG A N 1
ATOM 993 C CA . ARG A 1 123 ? -8.195 -5.545 -6.479 1.00 82.56 123 ARG A CA 1
ATOM 994 C C . ARG A 1 123 ? -6.792 -4.975 -6.650 1.00 82.56 123 ARG A C 1
ATOM 996 O O . ARG A 1 123 ? -6.135 -5.280 -7.645 1.00 82.56 123 ARG A O 1
ATOM 1003 N N . TRP A 1 124 ? -6.355 -4.122 -5.727 1.00 86.62 124 TRP A N 1
ATOM 1004 C CA . TRP A 1 124 ? -4.991 -3.603 -5.729 1.00 86.62 124 TRP A CA 1
ATOM 1005 C C . TRP A 1 124 ? -3.988 -4.665 -5.297 1.00 86.62 124 TRP A C 1
ATOM 1007 O O . TRP A 1 124 ? -2.925 -4.742 -5.905 1.00 86.62 124 TRP A O 1
ATOM 1017 N N . LEU A 1 125 ? -4.339 -5.516 -4.332 1.00 87.19 125 LEU A N 1
ATOM 1018 C CA . LEU A 1 125 ? -3.517 -6.658 -3.953 1.00 87.19 125 LEU A CA 1
ATOM 1019 C C . LEU A 1 125 ? -3.297 -7.595 -5.155 1.00 87.19 125 LEU A C 1
ATOM 1021 O O . LEU A 1 125 ? -2.149 -7.842 -5.508 1.00 87.19 125 LEU A O 1
ATOM 1025 N N . ASP A 1 126 ? -4.358 -7.993 -5.873 1.00 83.25 126 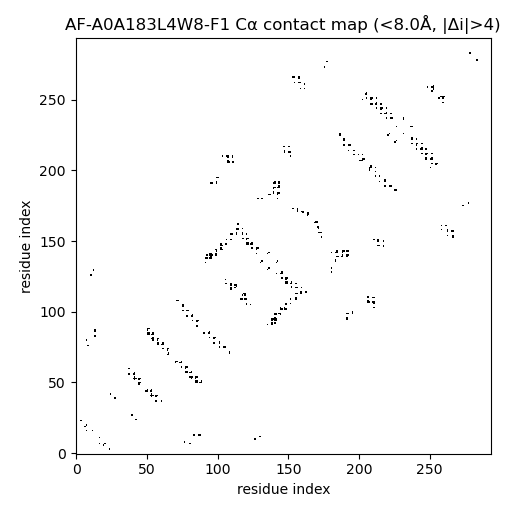ASP A N 1
ATOM 1026 C CA . ASP A 1 126 ? -4.251 -8.787 -7.118 1.00 83.25 126 ASP A CA 1
ATOM 1027 C C . ASP A 1 126 ? -3.369 -8.093 -8.174 1.00 83.25 126 ASP A C 1
ATOM 1029 O O . ASP A 1 126 ? -2.518 -8.722 -8.806 1.00 83.25 126 ASP A O 1
ATOM 1033 N N . ALA A 1 127 ? -3.526 -6.778 -8.360 1.00 83.44 127 ALA A N 1
ATOM 1034 C CA . ALA A 1 127 ? -2.713 -6.025 -9.313 1.00 83.44 127 ALA A CA 1
ATOM 1035 C C . ALA A 1 127 ? -1.217 -6.041 -8.952 1.00 83.44 127 ALA A C 1
ATOM 1037 O O . ALA A 1 127 ? -0.384 -6.246 -9.836 1.00 83.44 127 ALA A O 1
ATOM 1038 N N . PHE A 1 128 ? -0.876 -5.860 -7.673 1.00 88.50 128 PHE A N 1
ATOM 1039 C CA . PHE A 1 128 ? 0.504 -5.932 -7.193 1.00 88.50 128 PHE A CA 1
ATOM 1040 C C . PHE A 1 128 ? 1.054 -7.365 -7.249 1.00 88.50 128 PHE A C 1
ATOM 1042 O O . PHE A 1 128 ? 2.205 -7.545 -7.644 1.00 88.50 128 PHE A O 1
ATOM 1049 N N . SER A 1 129 ? 0.246 -8.389 -6.945 1.00 86.62 129 SER A N 1
ATOM 1050 C CA . SER A 1 129 ? 0.672 -9.797 -7.004 1.00 86.62 129 SER A CA 1
ATOM 1051 C C . SER A 1 129 ? 1.128 -10.179 -8.413 1.00 86.62 129 SER A C 1
ATOM 1053 O O . SER A 1 129 ? 2.110 -10.900 -8.580 1.00 86.62 129 SER A O 1
ATOM 1055 N N . ARG A 1 130 ? 0.486 -9.631 -9.451 1.00 85.00 130 ARG A N 1
ATOM 1056 C CA . ARG A 1 130 ? 0.871 -9.846 -10.860 1.00 85.00 130 ARG A CA 1
ATOM 1057 C C . ARG A 1 130 ? 2.205 -9.216 -11.251 1.00 85.00 130 ARG A C 1
ATOM 1059 O O . ARG A 1 130 ? 2.735 -9.559 -12.305 1.00 85.00 130 ARG A O 1
ATOM 1066 N N . LEU A 1 131 ? 2.738 -8.298 -10.445 1.00 85.88 131 LEU A N 1
ATOM 1067 C CA . LEU A 1 131 ? 4.075 -7.744 -10.659 1.00 85.88 131 LEU A CA 1
ATOM 1068 C C . LEU A 1 131 ? 5.173 -8.706 -10.208 1.00 85.88 131 LEU A C 1
ATOM 1070 O O . LEU A 1 131 ? 6.335 -8.487 -10.550 1.00 85.88 131 LEU A O 1
ATOM 1074 N N . LEU A 1 132 ? 4.839 -9.754 -9.449 1.00 86.81 132 LEU A N 1
ATOM 1075 C CA . LEU A 1 132 ? 5.801 -10.753 -9.008 1.00 86.81 132 LEU A CA 1
ATOM 1076 C C . LEU A 1 132 ? 6.244 -11.642 -10.170 1.00 86.81 132 LEU A C 1
ATOM 1078 O O . LEU A 1 132 ? 5.456 -12.303 -10.841 1.00 86.81 132 LEU A O 1
ATOM 1082 N N . SER A 1 133 ? 7.552 -11.680 -10.368 1.00 84.94 133 SER A N 1
ATOM 1083 C CA . SER A 1 133 ? 8.256 -12.484 -11.357 1.00 84.94 133 SER A CA 1
ATOM 1084 C C . SER A 1 133 ? 9.630 -12.847 -10.798 1.00 84.94 133 SER A C 1
ATOM 1086 O O . SER A 1 133 ? 10.061 -12.277 -9.796 1.00 84.94 133 SER A O 1
ATOM 1088 N N . SER A 1 134 ? 10.367 -13.736 -11.465 1.00 81.00 134 SER A N 1
ATOM 1089 C CA . SER A 1 134 ? 11.750 -14.053 -11.075 1.00 81.00 134 SER A CA 1
ATOM 1090 C C . SER A 1 134 ? 12.660 -12.822 -10.965 1.00 81.00 134 SER A C 1
ATOM 1092 O O . SER A 1 134 ? 13.642 -12.858 -10.232 1.00 81.00 134 SER A O 1
ATOM 1094 N N . GLU A 1 135 ? 12.344 -11.740 -11.680 1.00 83.44 135 GLU A N 1
ATOM 1095 C CA . GLU A 1 135 ? 13.127 -10.499 -11.702 1.00 83.44 135 GLU A CA 1
ATOM 1096 C C . GLU A 1 135 ? 12.750 -9.536 -10.566 1.00 83.44 135 GLU A C 1
ATOM 1098 O O . GLU A 1 135 ? 13.572 -8.734 -10.131 1.00 83.44 135 GLU A O 1
ATOM 1103 N N . THR A 1 136 ? 11.518 -9.621 -10.059 1.00 84.19 136 THR A N 1
ATOM 1104 C CA . THR A 1 136 ? 10.959 -8.675 -9.080 1.00 84.19 136 THR A CA 1
ATOM 1105 C C . THR A 1 136 ? 10.770 -9.279 -7.692 1.00 84.19 136 THR A C 1
ATOM 1107 O O . THR A 1 136 ? 10.496 -8.544 -6.748 1.00 84.19 136 THR A O 1
ATOM 1110 N N . THR A 1 137 ? 10.976 -10.587 -7.512 1.00 86.44 137 THR A N 1
ATOM 1111 C CA . THR A 1 137 ? 10.903 -11.247 -6.193 1.00 86.44 137 THR A CA 1
ATOM 1112 C C . THR A 1 137 ? 11.947 -10.755 -5.186 1.00 86.44 137 THR A C 1
ATOM 1114 O O . THR A 1 137 ? 11.784 -10.976 -3.991 1.00 86.44 137 THR A O 1
ATOM 1117 N N . SER A 1 138 ? 13.009 -10.084 -5.640 1.00 88.19 138 SER A N 1
ATOM 1118 C CA . SER A 1 138 ? 13.993 -9.406 -4.783 1.00 88.19 138 SER A CA 1
ATOM 1119 C C . SER A 1 138 ? 13.646 -7.938 -4.494 1.00 88.19 138 SER A C 1
ATOM 1121 O O . SER A 1 138 ? 14.356 -7.283 -3.735 1.00 88.19 138 SER A O 1
ATOM 1123 N 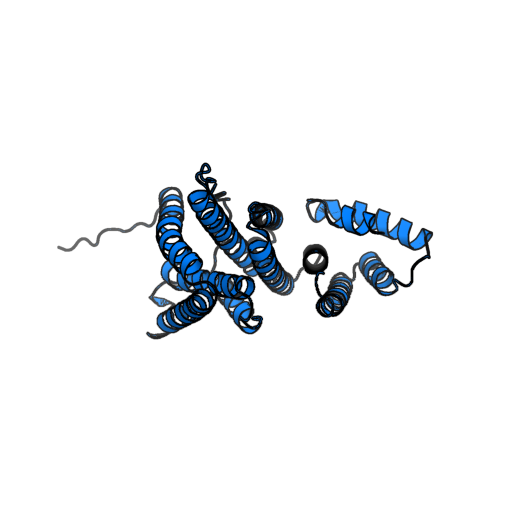N . CYS A 1 139 ? 12.572 -7.395 -5.080 1.00 91.81 139 CYS A N 1
ATOM 1124 C CA . CYS A 1 139 ? 12.144 -6.016 -4.857 1.00 91.81 139 CYS A CA 1
ATOM 1125 C C . CYS A 1 139 ? 11.406 -5.898 -3.515 1.00 91.81 139 CYS A C 1
ATOM 1127 O O . CYS A 1 139 ? 10.190 -6.071 -3.434 1.00 91.81 139 CYS A O 1
ATOM 1129 N N . SER A 1 140 ? 12.136 -5.581 -2.447 1.00 91.69 140 SER A N 1
ATOM 1130 C CA . SER A 1 140 ? 11.590 -5.557 -1.083 1.00 91.69 140 SER A CA 1
ATOM 1131 C C . SER A 1 140 ? 10.456 -4.550 -0.878 1.00 91.69 140 SER A C 1
ATOM 1133 O O . SER A 1 140 ? 9.564 -4.811 -0.078 1.00 91.69 140 SER A O 1
ATOM 1135 N N . GLY A 1 141 ? 10.421 -3.439 -1.621 1.00 92.69 141 GLY A N 1
ATOM 1136 C CA . GLY A 1 141 ? 9.284 -2.513 -1.580 1.00 92.69 141 GLY A CA 1
ATOM 1137 C C . GLY A 1 141 ? 8.023 -3.082 -2.217 1.00 92.69 141 GLY A C 1
ATOM 1138 O O . GLY A 1 141 ? 6.948 -2.858 -1.683 1.00 92.69 141 GLY A O 1
ATOM 1139 N N . LEU A 1 142 ? 8.129 -3.886 -3.284 1.00 93.12 142 LEU A N 1
ATOM 1140 C CA . LEU A 1 142 ? 6.976 -4.605 -3.840 1.00 93.12 142 LEU A CA 1
ATOM 1141 C C . LEU A 1 142 ? 6.414 -5.608 -2.821 1.00 93.12 142 LEU A C 1
ATOM 1143 O O . LEU A 1 142 ? 5.204 -5.650 -2.607 1.00 93.12 142 LEU A O 1
ATOM 1147 N N . ILE A 1 143 ? 7.286 -6.367 -2.149 1.00 92.56 143 ILE A N 1
ATOM 1148 C CA . ILE A 1 143 ? 6.873 -7.293 -1.081 1.00 92.56 143 ILE A CA 1
ATOM 1149 C C . ILE A 1 143 ? 6.257 -6.532 0.102 1.00 92.56 143 ILE A C 1
ATOM 1151 O O . ILE A 1 143 ? 5.194 -6.907 0.591 1.00 92.56 143 ILE A O 1
ATOM 1155 N N . GLY A 1 144 ? 6.867 -5.421 0.522 1.00 92.06 144 GLY A N 1
ATOM 1156 C CA . GLY A 1 144 ? 6.320 -4.534 1.551 1.00 92.06 144 GLY A CA 1
ATOM 1157 C C . GLY A 1 144 ? 4.947 -3.962 1.183 1.00 92.06 144 GLY A C 1
ATOM 1158 O O . GLY A 1 144 ? 4.057 -3.920 2.028 1.00 92.06 144 GLY A O 1
ATOM 1159 N N . SER A 1 145 ? 4.735 -3.582 -0.079 1.00 93.62 145 SER A N 1
ATOM 1160 C CA . SER A 1 145 ? 3.440 -3.119 -0.587 1.00 93.62 145 SER A CA 1
ATOM 1161 C C . SER A 1 145 ? 2.365 -4.193 -0.544 1.00 93.62 145 SER A C 1
ATOM 1163 O O . SER A 1 145 ? 1.237 -3.892 -0.167 1.00 93.62 145 SER A O 1
ATOM 1165 N N . LEU A 1 146 ? 2.701 -5.430 -0.913 1.00 91.88 146 LEU A N 1
ATOM 1166 C CA . LEU A 1 146 ? 1.778 -6.563 -0.834 1.00 91.88 146 LEU A CA 1
ATOM 1167 C C . LEU A 1 146 ? 1.344 -6.822 0.611 1.00 91.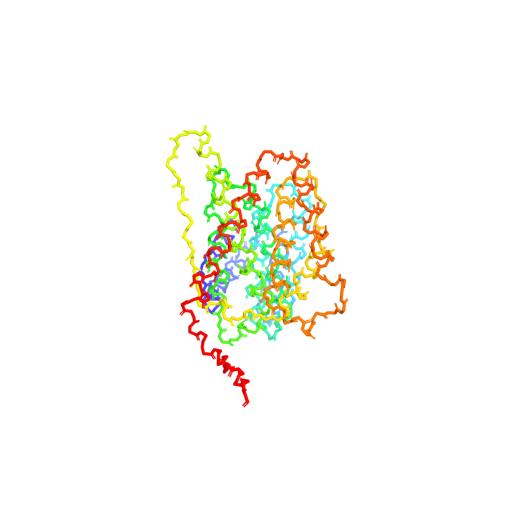88 146 LEU A C 1
ATOM 1169 O O . LEU A 1 146 ? 0.151 -6.929 0.872 1.00 91.88 146 LEU A O 1
ATOM 1173 N N . LEU A 1 147 ? 2.288 -6.813 1.557 1.00 90.25 147 LEU A N 1
ATOM 1174 C CA . LEU A 1 147 ? 1.993 -6.931 2.991 1.00 90.25 147 LEU A CA 1
ATOM 1175 C C . LEU A 1 147 ? 1.091 -5.799 3.500 1.00 90.25 147 LEU A C 1
ATOM 1177 O O . LEU A 1 147 ? 0.149 -6.041 4.251 1.00 90.25 147 LEU A O 1
ATOM 1181 N N . LEU A 1 148 ? 1.370 -4.557 3.090 1.00 92.44 148 LEU A N 1
ATOM 1182 C CA . LEU A 1 148 ? 0.549 -3.404 3.465 1.00 92.44 148 LEU A CA 1
ATOM 1183 C C . LEU A 1 148 ? -0.876 -3.523 2.928 1.00 92.44 148 LEU A C 1
ATOM 1185 O O . LEU A 1 148 ? -1.826 -3.269 3.666 1.00 92.44 148 LEU A O 1
ATOM 1189 N N . LEU A 1 149 ? -1.028 -3.893 1.655 1.00 92.12 149 LEU A N 1
ATOM 1190 C CA . LEU A 1 149 ? -2.335 -4.050 1.021 1.00 92.12 149 LEU A CA 1
ATOM 1191 C C . LEU A 1 149 ? -3.124 -5.216 1.621 1.00 92.12 149 LEU A C 1
ATOM 1193 O O . LEU A 1 149 ? -4.333 -5.077 1.773 1.00 92.12 149 LEU A O 1
ATOM 1197 N N . ASP A 1 150 ? -2.460 -6.303 2.013 1.00 88.94 150 ASP A N 1
ATOM 1198 C CA . ASP A 1 150 ? -3.089 -7.451 2.674 1.00 88.94 150 ASP A CA 1
ATOM 1199 C C . ASP A 1 150 ? -3.660 -7.074 4.055 1.00 88.94 150 ASP A C 1
ATOM 1201 O O . ASP A 1 150 ? -4.856 -7.240 4.313 1.00 88.94 150 ASP A O 1
ATOM 1205 N N . ILE A 1 151 ? -2.858 -6.426 4.912 1.00 88.62 151 ILE A N 1
ATOM 1206 C CA . ILE A 1 151 ? -3.339 -5.896 6.204 1.00 88.62 151 ILE A CA 1
ATOM 1207 C C . ILE A 1 151 ? -4.436 -4.846 5.999 1.00 88.62 151 ILE A C 1
ATOM 1209 O O . ILE A 1 151 ? -5.406 -4.787 6.760 1.00 88.62 151 ILE A O 1
ATOM 1213 N N . GLY A 1 152 ? -4.309 -4.014 4.966 1.00 90.62 152 GLY A N 1
ATOM 1214 C CA . GLY A 1 152 ? -5.321 -3.033 4.601 1.00 90.62 152 GLY A CA 1
ATOM 1215 C C . GLY A 1 152 ? -6.646 -3.659 4.188 1.00 90.62 152 GLY A C 1
ATOM 1216 O O . GLY A 1 152 ? -7.701 -3.231 4.653 1.00 90.62 152 GLY A O 1
ATOM 1217 N N . GLN A 1 153 ? -6.602 -4.681 3.335 1.00 88.25 153 GLN A N 1
ATOM 1218 C CA . GLN A 1 153 ? -7.771 -5.442 2.905 1.00 88.25 153 GLN A CA 1
ATOM 1219 C C . GLN A 1 153 ? -8.463 -6.066 4.118 1.00 88.25 153 GLN A C 1
ATOM 1221 O O . GLN A 1 153 ? -9.667 -5.888 4.297 1.00 88.25 153 GLN A O 1
ATOM 1226 N N . MET A 1 154 ? -7.700 -6.717 4.995 1.00 86.56 154 MET A N 1
ATOM 1227 C CA . MET A 1 154 ? -8.210 -7.285 6.238 1.00 86.56 154 MET A CA 1
ATOM 1228 C C . MET A 1 154 ? -8.866 -6.225 7.136 1.00 86.56 154 MET A C 1
ATOM 1230 O O . MET A 1 154 ? -9.985 -6.415 7.610 1.00 86.56 154 MET A O 1
ATOM 1234 N N . THR A 1 155 ? -8.207 -5.079 7.318 1.00 88.50 155 THR A N 1
ATOM 1235 C CA . THR A 1 155 ? -8.740 -3.928 8.065 1.00 88.50 155 THR A CA 1
ATOM 1236 C C . THR A 1 155 ? -10.057 -3.434 7.462 1.00 88.50 155 THR A C 1
ATOM 1238 O O . THR A 1 155 ? -11.030 -3.219 8.183 1.00 88.50 155 THR A O 1
ATOM 1241 N N . SER A 1 156 ? -10.120 -3.312 6.135 1.00 88.31 156 SER A N 1
ATOM 1242 C CA . SER A 1 156 ? -11.320 -2.900 5.403 1.00 88.31 156 SER A CA 1
ATOM 1243 C C . SER A 1 156 ? -12.478 -3.883 5.597 1.00 88.31 156 SER A C 1
ATOM 1245 O O . SER A 1 156 ? -13.606 -3.450 5.824 1.00 88.31 156 SER A O 1
ATOM 1247 N N . PHE A 1 157 ? -12.224 -5.196 5.572 1.00 85.12 157 PHE A N 1
ATOM 1248 C CA . PHE A 1 157 ? -13.262 -6.202 5.825 1.00 85.12 157 PHE A CA 1
ATOM 1249 C C . PHE A 1 157 ? -13.753 -6.204 7.270 1.00 85.12 157 PHE A C 1
ATOM 1251 O O . PHE A 1 157 ? -14.961 -6.252 7.490 1.00 85.12 157 PHE A O 1
ATOM 1258 N N . LEU A 1 158 ? -12.852 -6.099 8.252 1.00 86.44 158 LEU A N 1
ATOM 1259 C CA . LEU A 1 158 ? -13.248 -5.972 9.658 1.00 86.44 158 LEU A CA 1
ATOM 1260 C C . LEU A 1 158 ? -14.146 -4.749 9.864 1.00 86.44 158 LEU A C 1
ATOM 1262 O O . LEU A 1 158 ? -15.146 -4.828 10.572 1.00 86.44 158 LEU A O 1
ATOM 1266 N N . MET A 1 159 ? -13.833 -3.633 9.206 1.00 87.12 159 MET A N 1
ATOM 1267 C CA . MET A 1 159 ? -14.632 -2.416 9.340 1.00 87.12 159 MET A CA 1
ATOM 1268 C C . MET A 1 159 ? -15.939 -2.445 8.556 1.00 87.12 159 MET A C 1
ATOM 1270 O O . MET A 1 159 ? -16.937 -1.899 9.023 1.00 87.12 159 MET A O 1
ATOM 1274 N N . ALA A 1 160 ? -15.980 -3.133 7.417 1.00 83.25 160 ALA A N 1
ATOM 1275 C CA . ALA A 1 160 ? -17.237 -3.423 6.741 1.00 83.25 160 ALA A CA 1
ATOM 1276 C C . ALA A 1 160 ? -18.153 -4.289 7.625 1.00 83.25 160 ALA A C 1
ATOM 1278 O O . ALA A 1 160 ? -19.330 -3.967 7.769 1.00 83.25 160 ALA A O 1
ATOM 1279 N N . ASN A 1 161 ? -17.602 -5.321 8.275 1.00 81.94 161 ASN A N 1
ATOM 1280 C CA . ASN A 1 161 ? -18.349 -6.192 9.185 1.00 81.94 161 ASN A CA 1
ATOM 1281 C C . ASN A 1 161 ? -18.859 -5.438 10.413 1.00 81.94 161 ASN A C 1
ATOM 1283 O O . ASN A 1 161 ? -20.023 -5.598 10.753 1.00 81.94 161 ASN A O 1
ATOM 1287 N N . TYR A 1 162 ? -18.062 -4.549 11.011 1.00 85.25 162 TYR A N 1
ATOM 1288 C CA . TYR A 1 162 ? -18.523 -3.684 12.104 1.00 85.25 162 TYR A CA 1
ATOM 1289 C C . TYR A 1 162 ? -19.809 -2.917 11.743 1.00 85.25 162 TYR A C 1
ATOM 1291 O O . TYR A 1 162 ? -20.785 -2.940 12.490 1.00 85.25 162 TYR A O 1
ATOM 1299 N N . HIS A 1 163 ? -19.855 -2.285 10.565 1.00 79.25 163 HIS A N 1
ATOM 1300 C CA . HIS A 1 163 ? -21.049 -1.549 10.126 1.00 79.25 163 HIS A CA 1
ATOM 1301 C C . HIS A 1 163 ? -22.208 -2.462 9.684 1.00 79.25 163 HIS A C 1
ATOM 1303 O O . HIS A 1 163 ? -23.366 -2.039 9.674 1.00 79.25 163 HIS A O 1
ATOM 1309 N N . GLN A 1 164 ? -21.922 -3.712 9.312 1.00 75.25 164 GLN A N 1
ATOM 1310 C CA . GLN A 1 164 ? -22.940 -4.710 8.968 1.00 75.25 164 GLN A CA 1
ATOM 1311 C C . GLN A 1 164 ? -23.553 -5.389 10.196 1.00 75.25 164 GLN A C 1
ATOM 1313 O O . GLN A 1 164 ? -24.758 -5.623 10.215 1.00 75.25 164 GLN A O 1
ATOM 1318 N N . GLU A 1 165 ? -22.759 -5.644 11.236 1.00 69.25 165 GLU A N 1
ATOM 1319 C CA . GLU A 1 165 ? -23.220 -6.124 12.544 1.00 69.25 165 GLU A CA 1
ATOM 1320 C C . GLU A 1 165 ? -24.138 -5.091 13.211 1.00 69.25 165 GLU A C 1
ATOM 1322 O O . GLU A 1 165 ? -25.132 -5.459 13.828 1.00 69.25 165 GLU A O 1
ATOM 1327 N N . GLU A 1 166 ? -23.884 -3.794 13.007 1.00 61.44 166 GLU A N 1
ATOM 1328 C CA . GLU A 1 166 ? -24.813 -2.726 13.408 1.00 61.44 166 GLU A CA 1
ATOM 1329 C C . GLU A 1 166 ? -26.133 -2.723 12.603 1.00 61.44 166 GLU A C 1
ATOM 1331 O O . GLU A 1 166 ? -27.094 -2.072 13.018 1.00 61.44 166 GLU A O 1
ATOM 1336 N N . SER A 1 167 ? -26.207 -3.430 11.468 1.00 57.97 167 SER A N 1
ATOM 1337 C CA . SER A 1 167 ? -27.372 -3.458 10.568 1.00 57.97 167 SER A CA 1
ATOM 1338 C C . SER A 1 167 ? -28.034 -4.837 10.388 1.00 57.97 167 SER A C 1
ATOM 1340 O O . SER A 1 167 ? -28.922 -4.957 9.544 1.00 57.97 167 SER A O 1
ATOM 1342 N N . ASP A 1 168 ? -27.677 -5.845 11.200 1.00 54.31 168 ASP A N 1
ATOM 1343 C CA . ASP A 1 168 ? -28.217 -7.224 11.163 1.00 54.31 168 ASP A CA 1
ATOM 1344 C C . ASP A 1 168 ? -28.082 -7.925 9.786 1.00 54.31 168 ASP A C 1
ATOM 1346 O O . ASP A 1 168 ? -28.940 -8.708 9.364 1.00 54.31 168 ASP A O 1
ATOM 1350 N N . ILE A 1 169 ? -26.992 -7.662 9.056 1.00 54.50 169 ILE A N 1
ATOM 1351 C CA . ILE A 1 169 ? -26.696 -8.286 7.751 1.00 54.50 169 ILE A CA 1
ATOM 1352 C C . ILE A 1 169 ? -25.592 -9.349 7.902 1.00 54.50 169 ILE A C 1
ATOM 1354 O O . ILE A 1 169 ? -24.745 -9.274 8.787 1.00 54.50 169 ILE A O 1
ATOM 1358 N N . SER A 1 170 ? -25.604 -10.370 7.035 1.00 56.28 170 SER A N 1
ATOM 1359 C CA . SER A 1 170 ? -24.601 -11.445 7.008 1.00 56.28 170 SER A CA 1
ATOM 1360 C C . SER A 1 170 ? -23.171 -10.917 6.848 1.00 56.28 170 SER A C 1
ATOM 1362 O O . SER A 1 170 ? -22.922 -10.109 5.953 1.00 56.28 170 SER A O 1
ATOM 1364 N N . THR A 1 171 ? -22.241 -11.451 7.642 1.00 62.16 171 THR A N 1
ATOM 1365 C CA . THR A 1 171 ? -20.815 -11.098 7.636 1.00 62.16 171 THR A CA 1
ATOM 1366 C C . THR A 1 171 ? -20.135 -11.390 6.298 1.00 62.16 171 THR A C 1
ATOM 1368 O O . THR A 1 171 ? -20.393 -12.411 5.654 1.00 62.16 171 THR A O 1
ATOM 1371 N N . ILE A 1 172 ? -19.218 -10.510 5.891 1.00 64.06 172 ILE A N 1
ATOM 1372 C CA . ILE A 1 172 ? -18.347 -10.735 4.738 1.00 64.06 172 ILE A CA 1
ATOM 1373 C C . ILE A 1 172 ? -17.149 -11.582 5.196 1.00 64.06 172 ILE A C 1
ATOM 1375 O O . ILE A 1 172 ? -16.390 -11.143 6.071 1.00 64.06 172 ILE A O 1
ATOM 1379 N N . PRO A 1 173 ? -16.951 -12.791 4.637 1.00 62.94 173 PRO A N 1
ATOM 1380 C CA . PRO A 1 173 ? -15.784 -13.595 4.957 1.00 62.94 173 PRO A CA 1
ATOM 1381 C C . PRO A 1 173 ? -14.526 -12.942 4.376 1.00 62.94 173 PRO A C 1
ATOM 1383 O O . PRO A 1 173 ? -14.484 -12.584 3.201 1.00 62.94 173 PRO A O 1
ATOM 1386 N N . TYR A 1 174 ? -13.483 -12.822 5.196 1.00 64.62 174 TYR A N 1
ATOM 1387 C CA . TYR A 1 174 ? -12.144 -12.534 4.693 1.00 64.62 174 TYR A CA 1
ATOM 1388 C C . TYR A 1 174 ? -11.585 -13.804 4.049 1.00 64.62 174 TYR A C 1
ATOM 1390 O O . TYR A 1 174 ? -11.295 -14.788 4.737 1.00 64.62 174 TYR A O 1
ATOM 1398 N N . GLU A 1 175 ? -11.441 -13.792 2.728 1.00 63.75 175 GLU A N 1
ATOM 1399 C CA . GLU A 1 175 ? -10.682 -14.812 2.015 1.00 63.75 175 GLU A CA 1
ATOM 1400 C C . GLU A 1 175 ? -9.211 -14.408 2.012 1.00 63.75 175 GLU A C 1
ATOM 1402 O O . GLU A 1 175 ? -8.794 -13.494 1.304 1.00 63.75 175 GLU A O 1
ATOM 1407 N N . ASN A 1 176 ? -8.415 -15.094 2.832 1.00 59.19 176 ASN A N 1
ATOM 1408 C CA . ASN A 1 176 ? -6.972 -14.954 2.760 1.00 59.19 176 ASN A CA 1
ATOM 1409 C C . ASN A 1 176 ? -6.483 -15.590 1.456 1.00 59.19 176 ASN A C 1
ATOM 1411 O O . ASN A 1 176 ? -6.373 -16.817 1.358 1.00 59.19 176 ASN A O 1
ATOM 1415 N N . HIS A 1 177 ? -6.170 -14.763 0.467 1.00 56.44 177 HIS A N 1
ATOM 1416 C CA . HIS A 1 177 ? -5.391 -15.190 -0.683 1.00 56.44 177 HIS A CA 1
ATOM 1417 C C . HIS A 1 177 ? -3.930 -15.272 -0.239 1.00 56.44 177 HIS A C 1
ATOM 1419 O O . HIS A 1 177 ? -3.128 -14.384 -0.525 1.00 56.44 177 HIS A O 1
ATOM 1425 N N . SER A 1 178 ? -3.585 -16.335 0.503 1.00 52.16 178 SER A N 1
ATOM 1426 C CA . SER A 1 178 ? -2.198 -16.662 0.835 1.00 52.16 178 SER A CA 1
ATOM 1427 C C . SER A 1 178 ? -1.480 -17.137 -0.424 1.00 52.16 178 SER A C 1
ATOM 1429 O O . SER A 1 178 ? -1.144 -18.303 -0.630 1.00 52.16 178 SER A O 1
ATOM 1431 N N . ASP A 1 179 ? -1.264 -16.191 -1.321 1.00 58.50 179 ASP A N 1
ATOM 1432 C CA . ASP A 1 179 ? -0.432 -16.384 -2.475 1.00 58.50 179 ASP A CA 1
ATOM 1433 C C . ASP A 1 179 ? 0.973 -16.762 -1.984 1.00 58.50 179 ASP A C 1
ATOM 1435 O O . ASP A 1 179 ? 1.480 -16.304 -0.954 1.00 58.50 179 ASP A O 1
ATOM 1439 N N . ASN A 1 180 ? 1.632 -17.611 -2.765 1.00 65.62 180 ASN A N 1
ATOM 1440 C CA . ASN A 1 180 ? 2.956 -18.196 -2.537 1.00 65.62 180 ASN A CA 1
ATOM 1441 C C . ASN A 1 180 ? 4.096 -17.144 -2.435 1.00 65.62 180 ASN A C 1
ATOM 1443 O O . ASN A 1 180 ? 5.270 -17.490 -2.563 1.00 65.62 180 ASN A O 1
ATOM 1447 N N . TRP A 1 181 ? 3.774 -15.855 -2.262 1.00 73.69 181 TRP A N 1
ATOM 1448 C CA . TRP A 1 181 ? 4.698 -14.728 -2.202 1.00 73.69 181 TRP A CA 1
ATOM 1449 C C . TRP A 1 181 ? 5.196 -14.389 -0.797 1.00 73.69 181 TRP A C 1
ATOM 1451 O O . TRP A 1 181 ? 6.273 -13.809 -0.676 1.00 73.69 181 TRP A O 1
ATOM 1461 N N . MET A 1 182 ? 4.503 -14.816 0.265 1.00 76.12 182 MET A N 1
ATOM 1462 C CA . MET A 1 182 ? 4.942 -14.599 1.657 1.00 76.12 182 MET A CA 1
ATOM 1463 C C . MET A 1 182 ? 6.345 -15.174 1.944 1.00 76.12 182 MET A C 1
ATOM 1465 O O . MET A 1 182 ? 7.057 -14.701 2.824 1.00 76.12 182 MET A O 1
ATOM 1469 N N . LYS A 1 183 ? 6.806 -16.154 1.156 1.00 79.44 183 LYS A N 1
ATOM 1470 C CA . LYS A 1 183 ? 8.175 -16.699 1.241 1.00 79.44 183 LYS A CA 1
ATOM 1471 C C . LYS A 1 183 ? 9.280 -15.718 0.821 1.00 79.44 183 LYS A C 1
ATOM 1473 O O . LYS A 1 183 ? 10.449 -16.002 1.056 1.00 79.44 183 LYS A O 1
ATOM 1478 N N . TYR A 1 184 ? 8.931 -14.610 0.163 1.00 81.81 184 TYR A N 1
ATOM 1479 C CA . TYR A 1 184 ? 9.883 -13.597 -0.309 1.00 81.81 184 TYR A CA 1
ATOM 1480 C C . TYR A 1 184 ? 10.104 -12.457 0.697 1.00 81.81 184 TYR A C 1
ATOM 1482 O O . TYR A 1 184 ? 10.880 -11.540 0.419 1.00 81.81 184 TYR A O 1
ATOM 1490 N N . ILE A 1 185 ? 9.453 -12.509 1.868 1.00 84.88 185 ILE A N 1
ATOM 1491 C CA . ILE A 1 185 ? 9.687 -11.556 2.957 1.00 84.88 185 ILE A CA 1
ATOM 1492 C C . ILE A 1 185 ? 11.161 -11.610 3.359 1.00 84.88 185 ILE A C 1
ATOM 1494 O O . ILE A 1 185 ? 11.713 -12.670 3.656 1.00 84.88 185 ILE A O 1
ATOM 1498 N N . ASN A 1 186 ? 11.795 -10.443 3.385 1.00 82.25 186 ASN A N 1
ATOM 1499 C CA . ASN A 1 186 ? 13.198 -10.287 3.738 1.00 82.25 186 ASN A CA 1
ATOM 1500 C C . ASN A 1 186 ? 13.396 -9.061 4.654 1.00 82.25 186 ASN A C 1
ATOM 1502 O O . ASN A 1 186 ? 12.510 -8.205 4.725 1.00 82.25 186 ASN A O 1
ATOM 1506 N N . PRO A 1 187 ? 14.543 -8.942 5.350 1.00 82.06 187 PRO A N 1
ATOM 1507 C CA . PRO A 1 187 ? 14.786 -7.838 6.282 1.00 82.06 187 PRO A CA 1
ATOM 1508 C C . PRO A 1 187 ? 14.709 -6.438 5.657 1.00 82.06 187 PRO A C 1
ATOM 1510 O O . PRO A 1 187 ? 14.313 -5.494 6.337 1.00 82.06 187 PRO A O 1
ATOM 1513 N N . ASP A 1 188 ? 15.015 -6.289 4.366 1.00 86.31 188 ASP A N 1
ATOM 1514 C CA . ASP A 1 188 ? 14.963 -4.988 3.690 1.00 86.31 188 ASP A CA 1
ATOM 1515 C C . ASP A 1 188 ? 13.528 -4.473 3.521 1.00 86.31 188 ASP A C 1
ATOM 1517 O O . ASP A 1 188 ? 13.331 -3.277 3.308 1.00 86.31 188 ASP A O 1
ATOM 1521 N N . CYS A 1 189 ? 12.512 -5.333 3.677 1.00 87.06 189 CYS A N 1
ATOM 1522 C CA . CYS A 1 189 ? 11.114 -4.903 3.743 1.00 87.06 189 CYS A CA 1
ATOM 1523 C C . CYS A 1 189 ? 10.893 -3.934 4.916 1.00 87.06 189 CYS A C 1
ATOM 1525 O O . CYS A 1 189 ? 10.215 -2.924 4.748 1.00 87.06 189 CYS A O 1
ATOM 1527 N N . ILE A 1 190 ? 11.521 -4.192 6.072 1.00 87.69 190 ILE A N 1
ATOM 1528 C CA . ILE A 1 190 ? 11.444 -3.320 7.256 1.00 87.69 190 ILE A CA 1
ATOM 1529 C C . ILE A 1 190 ? 12.075 -1.965 6.934 1.00 87.69 190 ILE A C 1
ATOM 1531 O O . ILE A 1 190 ? 11.435 -0.934 7.114 1.00 87.69 190 ILE A O 1
ATOM 1535 N N . THR A 1 191 ? 13.277 -1.967 6.350 1.00 87.31 191 THR A N 1
ATOM 1536 C CA . THR A 1 191 ? 13.974 -0.742 5.928 1.00 87.31 191 THR A CA 1
ATOM 1537 C C . THR A 1 191 ? 13.133 0.096 4.963 1.00 87.31 191 THR A C 1
ATOM 1539 O O . THR A 1 191 ? 13.090 1.321 5.073 1.00 87.31 191 THR A O 1
ATOM 1542 N N . CYS A 1 192 ? 12.461 -0.541 4.001 1.00 88.56 192 CYS A N 1
ATOM 1543 C CA . CYS A 1 192 ? 11.631 0.174 3.036 1.00 88.56 192 CYS A CA 1
ATOM 1544 C C . CYS A 1 192 ? 10.365 0.754 3.695 1.00 88.56 192 CYS A C 1
ATOM 1546 O O . CYS A 1 192 ? 10.003 1.898 3.423 1.00 88.56 192 CYS A O 1
ATOM 1548 N N . LEU A 1 193 ? 9.733 0.015 4.612 1.00 89.56 193 LEU A N 1
ATOM 1549 C CA . LEU A 1 193 ? 8.585 0.496 5.387 1.00 89.56 193 LEU A CA 1
ATOM 1550 C C . LEU A 1 193 ? 8.960 1.639 6.345 1.00 89.56 193 LEU A C 1
ATOM 1552 O O . LEU A 1 193 ? 8.198 2.595 6.468 1.00 89.56 193 LEU A O 1
ATOM 1556 N N . ASP A 1 194 ? 10.144 1.611 6.962 1.00 87.94 194 ASP A N 1
ATOM 1557 C CA . ASP A 1 194 ? 10.655 2.721 7.780 1.00 87.94 194 ASP A CA 1
ATOM 1558 C C . ASP A 1 194 ? 10.855 4.008 6.961 1.00 87.94 194 ASP A C 1
ATOM 1560 O O . ASP A 1 194 ? 10.617 5.110 7.458 1.00 87.94 194 ASP A O 1
ATOM 1564 N N . ARG A 1 195 ? 11.238 3.905 5.680 1.00 85.00 195 ARG A N 1
ATOM 1565 C CA . ARG A 1 195 ? 11.296 5.084 4.795 1.00 85.00 195 ARG A CA 1
ATOM 1566 C C . ARG A 1 195 ? 9.909 5.685 4.584 1.00 85.00 195 ARG A C 1
ATOM 1568 O O . ARG A 1 195 ? 9.763 6.896 4.695 1.00 85.00 195 ARG A O 1
ATOM 1575 N N . LEU A 1 196 ? 8.887 4.848 4.397 1.00 84.31 196 LEU A N 1
ATOM 1576 C CA . LEU A 1 196 ? 7.498 5.297 4.262 1.00 84.31 196 LEU A CA 1
ATOM 1577 C C . LEU A 1 196 ? 6.995 6.039 5.517 1.00 84.31 196 LEU A C 1
ATOM 1579 O O . LEU A 1 196 ? 6.172 6.944 5.407 1.00 84.31 196 LEU A O 1
ATOM 1583 N N . VAL A 1 197 ? 7.515 5.712 6.709 1.00 81.50 197 VAL A N 1
ATOM 1584 C CA . VAL A 1 197 ? 7.229 6.460 7.951 1.00 81.50 197 VAL A CA 1
ATOM 1585 C C . VAL A 1 197 ? 7.706 7.910 7.877 1.00 81.50 197 VAL A C 1
ATOM 1587 O O . VAL A 1 197 ? 7.062 8.795 8.440 1.00 81.50 197 VAL A O 1
ATOM 1590 N N . SER A 1 198 ? 8.804 8.171 7.170 1.00 73.75 198 SER A N 1
ATOM 1591 C CA . SER A 1 198 ? 9.340 9.529 7.020 1.00 73.75 198 SER A CA 1
ATOM 1592 C C . SER A 1 198 ? 8.474 10.405 6.107 1.00 73.75 198 SER A C 1
ATOM 1594 O O . SER A 1 198 ? 8.465 11.622 6.266 1.00 73.75 198 SER A O 1
ATOM 1596 N N . ASP A 1 199 ? 7.690 9.784 5.222 1.00 72.94 199 ASP A N 1
ATOM 1597 C CA . ASP A 1 199 ? 6.842 10.450 4.224 1.00 72.94 199 ASP A CA 1
ATOM 1598 C C . ASP A 1 199 ? 5.363 10.553 4.652 1.00 72.94 199 ASP A C 1
ATOM 1600 O O . ASP A 1 199 ? 4.467 10.762 3.826 1.00 72.94 199 ASP A O 1
ATOM 1604 N N . ARG A 1 200 ? 5.071 10.374 5.947 1.00 75.31 200 ARG A N 1
ATOM 1605 C CA . ARG A 1 200 ? 3.693 10.342 6.458 1.00 75.31 200 ARG A CA 1
ATOM 1606 C C . ARG A 1 200 ? 2.949 11.647 6.229 1.00 75.31 200 ARG A C 1
ATOM 1608 O O . ARG A 1 200 ? 3.442 12.740 6.508 1.00 75.31 200 ARG A O 1
ATOM 1615 N N . GLN A 1 201 ? 1.689 11.510 5.827 1.00 69.38 201 GLN A N 1
ATOM 1616 C CA . GLN A 1 201 ? 0.759 12.628 5.845 1.00 69.38 201 GLN A CA 1
ATOM 1617 C C . GLN A 1 201 ? 0.290 12.925 7.281 1.00 69.38 201 GLN A C 1
ATOM 1619 O O . GLN A 1 201 ? 0.184 12.002 8.096 1.00 69.38 201 GLN A O 1
ATOM 1624 N N . PRO A 1 202 ? -0.019 14.195 7.605 1.00 72.25 202 PRO A N 1
ATOM 1625 C CA . PRO A 1 202 ? -0.568 14.561 8.906 1.00 72.25 202 PRO A CA 1
ATOM 1626 C C . PRO A 1 202 ? -1.881 13.819 9.203 1.00 72.25 202 PRO A C 1
ATOM 1628 O O . PRO A 1 202 ? -2.801 13.824 8.386 1.00 72.25 202 PRO A O 1
ATOM 1631 N N . SER A 1 203 ? -1.992 13.231 10.396 1.00 71.50 203 SER A N 1
ATOM 1632 C CA . SER A 1 203 ? -3.130 12.402 10.835 1.00 71.50 203 SER A CA 1
ATOM 1633 C C . SER A 1 203 ? -4.379 13.210 11.236 1.00 71.50 203 SER A C 1
ATOM 1635 O O . SER A 1 203 ? -4.927 13.002 12.315 1.00 71.50 203 SER A O 1
ATOM 1637 N N . SER A 1 204 ? -4.831 14.164 10.418 1.00 75.19 204 SER A N 1
ATOM 1638 C CA . SER A 1 204 ? -6.051 14.944 10.707 1.00 75.19 204 SER A CA 1
ATOM 1639 C C . SER A 1 204 ? -7.345 14.239 10.285 1.00 75.19 204 SER A C 1
ATOM 1641 O O . SER A 1 204 ? -8.415 14.561 10.796 1.00 75.19 204 SER A O 1
ATOM 1643 N N . LEU A 1 205 ? -7.246 13.279 9.364 1.00 85.31 205 LEU A N 1
ATOM 1644 C CA . LEU A 1 205 ? -8.348 12.446 8.887 1.00 85.31 205 LEU A CA 1
ATOM 1645 C C . LEU A 1 205 ? -8.178 11.016 9.403 1.00 85.31 205 LEU A C 1
ATOM 1647 O O . LEU A 1 205 ? -7.054 10.511 9.490 1.00 85.31 205 LEU A O 1
ATOM 1651 N N . TRP A 1 206 ? -9.287 10.351 9.726 1.00 89.56 206 TRP A N 1
ATOM 1652 C CA . TRP A 1 206 ? -9.244 9.005 10.302 1.00 89.56 206 TRP A CA 1
ATOM 1653 C C . TRP A 1 206 ? -8.654 7.979 9.332 1.00 89.56 206 TRP A C 1
ATOM 1655 O O . TRP A 1 206 ? -7.891 7.117 9.745 1.00 89.56 206 TRP A O 1
ATOM 1665 N N . GLU A 1 207 ? -8.923 8.115 8.037 1.00 89.12 207 GLU A N 1
ATOM 1666 C CA . GLU A 1 207 ? -8.410 7.235 6.986 1.00 89.12 207 GLU A CA 1
ATOM 1667 C C . GLU A 1 207 ? -6.883 7.324 6.877 1.00 89.12 207 GLU A C 1
ATOM 1669 O O . GLU A 1 207 ? -6.203 6.312 6.742 1.00 89.12 207 GLU A O 1
ATOM 1674 N N . VAL A 1 208 ? -6.332 8.536 7.005 1.00 89.06 208 VAL A N 1
ATOM 1675 C CA . VAL A 1 208 ? -4.878 8.765 7.041 1.00 89.06 208 VAL A CA 1
ATOM 1676 C C . VAL A 1 208 ? -4.284 8.178 8.319 1.00 89.06 208 VAL A C 1
ATOM 1678 O O . VAL A 1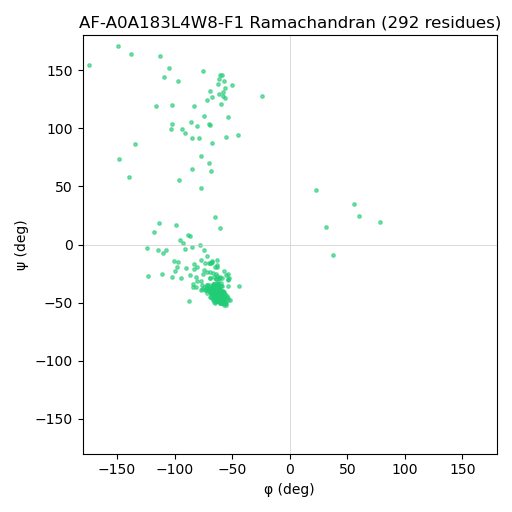 208 ? -3.222 7.556 8.284 1.00 89.06 208 VAL A O 1
ATOM 1681 N N . CYS A 1 209 ? -4.987 8.322 9.447 1.00 90.94 209 CYS A N 1
ATOM 1682 C CA . CYS A 1 209 ? -4.579 7.677 10.685 1.00 90.94 209 CYS A CA 1
ATOM 1683 C C . CYS A 1 209 ? -4.536 6.150 10.546 1.00 90.94 209 CYS A C 1
ATOM 1685 O O . CYS A 1 209 ? -3.542 5.538 10.928 1.00 90.94 209 CYS A O 1
ATOM 1687 N N . LEU A 1 210 ? -5.569 5.539 9.961 1.00 91.62 210 LEU A N 1
ATOM 1688 C CA . LEU A 1 210 ? -5.627 4.096 9.735 1.00 91.62 210 LEU A CA 1
ATOM 1689 C C . LEU A 1 210 ? -4.505 3.611 8.817 1.00 91.62 210 LEU A C 1
ATOM 1691 O O . LEU A 1 210 ? -3.919 2.564 9.083 1.00 91.62 210 LEU A O 1
ATOM 1695 N N . THR A 1 211 ? -4.151 4.376 7.783 1.00 92.88 211 THR A N 1
ATOM 1696 C CA . THR A 1 211 ? -2.975 4.082 6.953 1.00 92.88 211 THR A CA 1
ATOM 1697 C C . THR A 1 211 ? -1.699 4.056 7.794 1.00 92.88 211 THR A C 1
ATOM 1699 O O . THR A 1 211 ? -0.947 3.083 7.735 1.00 92.88 211 THR A O 1
ATOM 1702 N N . ASN A 1 212 ? -1.475 5.074 8.632 1.00 92.06 212 ASN A N 1
ATOM 1703 C CA . ASN A 1 212 ? -0.314 5.132 9.526 1.00 92.06 212 ASN A CA 1
ATOM 1704 C C . ASN A 1 212 ? -0.308 3.972 10.536 1.00 92.06 212 ASN A C 1
ATOM 1706 O O . ASN A 1 212 ? 0.732 3.353 10.759 1.00 92.06 212 ASN A O 1
ATOM 1710 N N . PHE A 1 213 ? -1.475 3.635 11.087 1.00 92.19 213 PHE A N 1
ATOM 1711 C CA . PHE A 1 213 ? -1.668 2.484 11.961 1.00 92.19 213 PHE A CA 1
ATOM 1712 C C . PHE A 1 213 ? -1.316 1.166 11.262 1.00 92.19 213 PHE A C 1
ATOM 1714 O O . PHE A 1 213 ? -0.585 0.370 11.840 1.00 92.19 213 PHE A O 1
ATOM 1721 N N . CYS A 1 214 ? -1.760 0.942 10.020 1.00 92.56 214 CYS A N 1
ATOM 1722 C CA . CYS A 1 214 ? -1.437 -0.278 9.271 1.00 92.56 214 CYS A CA 1
ATOM 1723 C C . CYS A 1 214 ? 0.071 -0.412 9.024 1.00 92.56 214 CYS A C 1
ATOM 1725 O O . CYS A 1 214 ? 0.621 -1.502 9.171 1.00 92.56 214 CYS A O 1
ATOM 1727 N N . VAL A 1 215 ? 0.750 0.696 8.701 1.00 92.88 215 VAL A N 1
ATOM 1728 C CA . VAL A 1 215 ? 2.211 0.718 8.533 1.00 92.88 215 VAL A CA 1
ATOM 1729 C C . VAL A 1 215 ? 2.920 0.375 9.846 1.00 92.88 215 VAL A C 1
ATOM 1731 O O . VAL A 1 215 ? 3.798 -0.485 9.854 1.00 92.88 215 VAL A O 1
ATOM 1734 N N . ASP A 1 216 ? 2.537 1.010 10.958 1.00 91.75 216 ASP A N 1
ATOM 1735 C CA . ASP A 1 216 ? 3.159 0.753 12.263 1.00 91.75 216 ASP A CA 1
ATOM 1736 C C . ASP A 1 216 ? 2.866 -0.650 12.795 1.00 91.75 216 ASP A C 1
ATOM 1738 O O . ASP A 1 216 ? 3.760 -1.298 13.337 1.00 91.75 216 ASP A O 1
ATOM 1742 N N . PHE A 1 217 ? 1.642 -1.144 12.611 1.00 90.06 217 PHE A N 1
ATOM 1743 C CA . PHE A 1 217 ? 1.265 -2.506 12.968 1.00 90.06 217 PHE A CA 1
ATOM 1744 C C . PHE A 1 217 ? 2.080 -3.531 12.173 1.00 90.06 217 PHE A C 1
ATOM 1746 O O . PHE A 1 217 ? 2.619 -4.468 12.763 1.00 90.06 217 PHE A O 1
ATOM 1753 N N . LEU A 1 218 ? 2.240 -3.331 10.858 1.00 89.19 218 LEU A N 1
ATOM 1754 C CA . LEU A 1 218 ? 3.059 -4.208 10.023 1.00 89.19 218 LEU A CA 1
ATOM 1755 C C . LEU A 1 218 ? 4.533 -4.180 10.445 1.00 89.19 218 LEU A C 1
ATOM 1757 O O . LEU A 1 218 ? 5.153 -5.234 10.555 1.00 89.19 218 LEU A O 1
ATOM 1761 N N . LEU A 1 219 ? 5.098 -2.998 10.705 1.00 89.12 219 LEU A N 1
ATOM 1762 C CA . LEU A 1 219 ? 6.477 -2.861 11.180 1.00 89.12 219 LEU A CA 1
ATOM 1763 C C . LEU A 1 219 ? 6.686 -3.577 12.516 1.00 89.12 219 LEU A C 1
ATOM 1765 O O . LEU A 1 219 ? 7.599 -4.395 12.634 1.00 89.12 219 LEU A O 1
ATOM 1769 N N . PHE A 1 220 ? 5.815 -3.318 13.494 1.00 86.56 220 PHE A N 1
ATOM 1770 C CA . PHE A 1 220 ? 5.824 -4.013 14.780 1.00 86.56 220 PHE A CA 1
ATOM 1771 C C . PHE A 1 220 ? 5.767 -5.531 14.583 1.00 86.56 220 PHE A C 1
ATOM 1773 O O . PHE A 1 220 ? 6.584 -6.265 15.143 1.00 86.56 220 PHE A O 1
ATOM 1780 N N . TYR A 1 221 ? 4.854 -6.000 13.733 1.00 82.75 221 TYR A N 1
ATOM 1781 C CA . TYR A 1 221 ? 4.694 -7.415 13.443 1.00 82.75 221 TYR A CA 1
ATOM 1782 C C . TYR A 1 221 ? 5.945 -8.043 12.810 1.00 82.75 221 TYR A C 1
ATOM 1784 O O . TYR A 1 221 ? 6.400 -9.096 13.266 1.00 82.75 221 TYR A O 1
ATOM 1792 N N . LEU A 1 222 ? 6.510 -7.417 11.773 1.00 82.69 222 LEU A N 1
ATOM 1793 C CA . LEU A 1 222 ? 7.685 -7.928 11.065 1.00 82.69 222 LEU A CA 1
ATOM 1794 C C . LEU A 1 222 ? 8.913 -7.966 11.975 1.00 82.69 222 LEU A C 1
ATOM 1796 O O . LEU A 1 222 ? 9.648 -8.950 11.972 1.00 82.69 222 LEU A O 1
ATOM 1800 N N . VAL A 1 223 ? 9.118 -6.932 12.789 1.00 82.12 223 VAL A N 1
ATOM 1801 C CA . VAL A 1 223 ? 10.238 -6.878 13.736 1.00 82.12 223 VAL A CA 1
ATOM 1802 C C . VAL A 1 223 ? 10.090 -7.949 14.814 1.00 82.12 223 VAL A C 1
ATOM 1804 O O . VAL A 1 223 ? 11.064 -8.622 15.138 1.00 82.12 223 VAL A O 1
ATOM 1807 N N . HIS A 1 224 ? 8.876 -8.155 15.328 1.00 77.25 224 HIS A N 1
ATOM 1808 C CA . HIS A 1 224 ? 8.611 -9.159 16.356 1.00 77.25 224 HIS A CA 1
ATOM 1809 C C . HIS A 1 224 ? 8.773 -10.603 15.849 1.00 77.25 224 HIS A C 1
ATOM 1811 O O . HIS A 1 224 ? 9.234 -11.462 16.596 1.00 77.25 224 HIS A O 1
ATOM 1817 N N . ASN A 1 225 ? 8.384 -10.895 14.600 1.00 73.81 225 ASN A N 1
ATOM 1818 C CA . ASN A 1 225 ? 8.265 -12.278 14.113 1.00 73.81 225 ASN A CA 1
ATOM 1819 C C . ASN A 1 225 ? 9.308 -12.689 13.062 1.00 73.81 225 ASN A C 1
ATOM 1821 O O . ASN A 1 225 ? 9.601 -13.876 12.938 1.00 73.81 225 ASN A O 1
ATOM 1825 N N . HIS A 1 226 ? 9.874 -11.745 12.305 1.00 71.06 226 HIS A N 1
ATOM 1826 C CA . HIS A 1 226 ? 10.771 -12.036 11.176 1.00 71.06 226 HIS A CA 1
ATOM 1827 C C . HIS A 1 226 ? 12.215 -11.565 11.383 1.00 71.06 226 HIS A C 1
ATOM 1829 O O . HIS A 1 226 ? 13.083 -11.874 10.562 1.00 71.06 226 HIS A O 1
ATOM 1835 N N . VAL A 1 227 ? 12.511 -10.865 12.480 1.00 66.94 227 VAL A N 1
ATOM 1836 C CA . VAL A 1 227 ? 13.886 -10.517 12.851 1.00 66.94 227 VAL A CA 1
ATOM 1837 C C . VAL A 1 227 ? 14.352 -11.459 13.961 1.00 66.94 227 VAL A C 1
ATOM 1839 O O . VAL A 1 227 ? 13.751 -11.481 15.034 1.00 66.94 227 VAL A O 1
ATOM 1842 N N . PRO A 1 228 ? 15.428 -12.242 13.748 1.00 62.31 228 PRO A N 1
ATOM 1843 C CA . PRO A 1 228 ? 16.002 -13.049 14.812 1.00 62.31 228 PRO A CA 1
ATOM 1844 C C . PRO A 1 228 ? 16.390 -12.157 15.998 1.00 62.31 228 PRO A C 1
ATOM 1846 O O . PRO A 1 228 ? 16.992 -11.103 15.766 1.00 62.31 228 PRO A O 1
ATOM 1849 N N . PRO A 1 229 ? 16.172 -12.591 17.253 1.00 56.34 229 PRO A N 1
ATOM 1850 C CA . PRO A 1 229 ? 16.549 -11.814 18.435 1.00 56.34 229 PRO A CA 1
ATOM 1851 C C . PRO A 1 229 ? 18.021 -11.374 18.434 1.00 56.34 229 PRO A C 1
ATOM 1853 O O . PRO A 1 229 ? 18.368 -10.320 18.946 1.00 56.34 229 PRO A O 1
ATOM 1856 N N . THR A 1 230 ? 18.886 -12.157 17.785 1.00 53.62 230 THR A N 1
ATOM 1857 C CA . THR A 1 230 ? 20.327 -11.910 17.635 1.00 53.62 230 THR A CA 1
ATOM 1858 C C . THR A 1 230 ? 20.694 -10.802 16.644 1.00 53.62 230 THR A C 1
ATOM 1860 O O . THR A 1 230 ? 21.837 -10.352 16.643 1.00 53.62 230 THR A O 1
ATOM 1863 N N . LYS A 1 231 ? 19.762 -10.378 15.781 1.00 56.56 231 LYS A N 1
ATOM 1864 C CA . LYS A 1 231 ? 19.945 -9.299 14.793 1.00 56.56 231 LYS A CA 1
ATOM 1865 C C . LYS A 1 231 ? 19.192 -8.018 15.158 1.00 56.56 231 LYS A C 1
ATOM 1867 O O . LYS A 1 231 ? 19.334 -7.023 14.450 1.00 56.56 231 LYS A O 1
ATOM 1872 N N . LEU A 1 232 ? 18.406 -8.031 16.235 1.00 55.59 232 LEU A N 1
ATOM 1873 C CA . LEU A 1 232 ? 17.797 -6.820 16.769 1.00 55.59 232 LEU A CA 1
ATOM 1874 C C . LEU A 1 232 ? 18.909 -5.916 17.330 1.00 55.59 232 LEU A C 1
ATOM 1876 O O . LEU A 1 232 ? 19.712 -6.378 18.144 1.00 55.59 232 LEU A O 1
ATOM 1880 N N . PRO A 1 233 ? 18.989 -4.636 16.924 1.00 50.94 233 PRO A N 1
ATOM 1881 C CA . PRO A 1 233 ? 19.850 -3.671 17.597 1.00 50.94 233 PRO A CA 1
ATOM 1882 C C . PRO A 1 233 ? 19.464 -3.639 19.085 1.00 50.94 233 PRO A C 1
ATOM 1884 O O . PRO A 1 233 ? 18.280 -3.490 19.395 1.00 50.94 233 PRO A O 1
ATOM 1887 N N . SER A 1 234 ? 20.449 -3.840 19.965 1.00 54.12 234 SER A N 1
ATOM 1888 C CA . SER A 1 234 ? 20.354 -3.974 21.434 1.00 54.12 234 SER A CA 1
ATOM 1889 C C . SER A 1 234 ? 19.131 -3.319 22.101 1.00 54.12 234 SER A C 1
ATOM 1891 O O . SER A 1 234 ? 18.917 -2.125 21.898 1.00 54.12 234 SER A O 1
ATOM 1893 N N . ASP A 1 235 ? 18.404 -4.099 22.917 1.00 48.44 235 ASP A N 1
ATOM 1894 C CA . ASP A 1 235 ? 17.382 -3.829 23.962 1.00 48.44 235 ASP A CA 1
ATOM 1895 C C . ASP A 1 235 ? 16.328 -2.703 23.825 1.00 48.44 235 ASP A C 1
ATOM 1897 O O . ASP A 1 235 ? 15.361 -2.703 24.578 1.00 48.44 235 ASP A O 1
ATOM 1901 N N . ASN A 1 236 ? 16.399 -1.808 22.839 1.00 54.62 236 ASN A N 1
ATOM 1902 C CA . ASN A 1 236 ? 15.442 -0.708 22.646 1.00 54.62 236 ASN A CA 1
ATOM 1903 C C . ASN A 1 236 ? 14.773 -0.696 21.263 1.00 54.62 236 ASN A C 1
ATOM 1905 O O . ASN A 1 236 ? 13.908 0.142 21.011 1.00 54.62 236 ASN A O 1
ATOM 1909 N N . SER A 1 237 ? 15.142 -1.600 20.350 1.00 66.19 237 SER A N 1
ATOM 1910 C CA . SER A 1 237 ? 14.594 -1.598 18.987 1.00 66.19 237 SER A CA 1
ATOM 1911 C C . SER A 1 237 ? 13.110 -1.966 18.948 1.00 66.19 237 SER A C 1
ATOM 1913 O O . SER A 1 237 ? 12.340 -1.254 18.314 1.00 66.19 237 SER A O 1
ATOM 1915 N N . LEU A 1 238 ? 12.680 -3.008 19.669 1.00 75.38 238 LEU A N 1
ATOM 1916 C CA . LEU A 1 238 ? 11.270 -3.418 19.706 1.00 75.38 238 LEU A CA 1
ATOM 1917 C C . LEU A 1 238 ? 10.376 -2.370 20.389 1.00 75.38 238 LEU A C 1
ATOM 1919 O O . LEU A 1 238 ? 9.285 -2.086 19.898 1.00 75.38 238 LEU A O 1
ATOM 1923 N N . THR A 1 239 ? 10.859 -1.758 21.474 1.00 81.06 239 THR A N 1
ATOM 1924 C CA . THR A 1 239 ? 10.144 -0.709 22.219 1.00 81.06 239 THR A CA 1
ATOM 1925 C C . THR A 1 239 ? 9.779 0.467 21.318 1.00 81.06 239 THR A C 1
ATOM 1927 O O . THR A 1 239 ? 8.647 0.929 21.355 1.00 81.06 239 THR A O 1
ATOM 1930 N N . ILE A 1 240 ? 10.683 0.880 20.420 1.00 86.44 240 ILE A N 1
ATOM 1931 C CA . ILE A 1 240 ? 10.410 1.954 19.454 1.00 86.44 240 ILE A CA 1
ATOM 1932 C C . ILE A 1 240 ? 9.218 1.607 18.548 1.00 86.44 240 ILE A C 1
ATOM 1934 O O . ILE A 1 240 ? 8.375 2.467 18.301 1.00 86.44 240 ILE A O 1
ATOM 1938 N N . TYR A 1 241 ? 9.122 0.372 18.047 1.00 85.88 241 TYR A N 1
ATOM 1939 C CA . TYR A 1 241 ? 7.997 -0.027 17.191 1.00 85.88 241 TYR A CA 1
ATOM 1940 C C . TYR A 1 241 ? 6.692 -0.171 17.978 1.00 85.88 241 TYR A C 1
ATOM 1942 O O . TYR A 1 241 ? 5.641 0.196 17.458 1.00 85.88 241 TYR A O 1
ATOM 1950 N N . ILE A 1 242 ? 6.754 -0.631 19.233 1.00 86.31 242 ILE A N 1
ATOM 1951 C CA . ILE A 1 242 ? 5.595 -0.659 20.140 1.00 86.31 242 ILE A CA 1
ATOM 1952 C C . ILE A 1 242 ? 5.091 0.763 20.403 1.00 86.31 242 ILE A C 1
ATOM 1954 O O . ILE A 1 242 ? 3.900 1.026 20.251 1.00 86.31 242 ILE A O 1
ATOM 1958 N N . ASP A 1 243 ? 5.985 1.692 20.739 1.00 88.12 243 ASP A N 1
ATOM 1959 C CA . ASP A 1 243 ? 5.632 3.083 21.028 1.00 88.12 243 ASP A CA 1
ATOM 1960 C C . ASP A 1 243 ? 5.024 3.777 19.803 1.00 88.12 243 ASP A C 1
ATOM 1962 O O . ASP A 1 243 ? 4.035 4.506 19.920 1.00 88.12 243 ASP A O 1
ATOM 1966 N N . ARG A 1 244 ? 5.575 3.525 18.605 1.00 88.94 244 ARG A N 1
ATOM 1967 C CA . ARG A 1 244 ? 5.009 4.026 17.342 1.00 88.94 244 ARG A CA 1
ATOM 1968 C C . ARG A 1 244 ? 3.618 3.454 17.084 1.00 88.94 244 ARG A C 1
ATOM 1970 O O . ARG A 1 244 ? 2.696 4.222 16.811 1.00 88.94 244 ARG A O 1
ATOM 1977 N N . TYR A 1 245 ? 3.459 2.137 17.215 1.00 89.69 245 TYR A N 1
ATOM 1978 C CA . TYR A 1 245 ? 2.169 1.465 17.086 1.00 89.69 245 TYR A CA 1
ATOM 1979 C C . TYR A 1 245 ? 1.132 2.055 18.052 1.00 89.69 245 TYR A C 1
ATOM 1981 O O . TYR A 1 245 ? 0.054 2.463 17.619 1.00 89.69 245 TYR A O 1
ATOM 1989 N N . GLU A 1 246 ? 1.469 2.192 19.336 1.00 89.31 246 GLU A N 1
ATOM 1990 C CA . GLU A 1 246 ? 0.584 2.780 20.345 1.00 89.31 246 GLU A CA 1
ATOM 1991 C C . GLU A 1 246 ? 0.235 4.241 20.038 1.00 89.31 246 GLU A C 1
ATOM 1993 O O . GLU A 1 246 ? -0.905 4.663 20.240 1.00 89.31 246 GLU A O 1
ATOM 1998 N N . SER A 1 247 ? 1.187 5.023 19.527 1.00 90.94 247 SER A N 1
ATOM 1999 C CA . SER A 1 247 ? 0.955 6.413 19.122 1.00 90.94 247 SER A CA 1
ATOM 2000 C C . SER A 1 247 ? -0.053 6.521 17.971 1.00 90.94 247 SER A C 1
ATOM 2002 O O . SER A 1 247 ? -1.031 7.275 18.057 1.00 90.94 247 SER A O 1
ATOM 2004 N N . SER A 1 248 ? 0.129 5.726 16.914 1.00 90.12 248 SER A N 1
ATOM 2005 C CA . SER A 1 248 ? -0.805 5.676 15.783 1.00 90.12 248 SER A CA 1
ATOM 2006 C C . SER A 1 248 ? -2.176 5.142 16.203 1.00 90.12 248 SER A C 1
ATOM 2008 O O . SER A 1 248 ? -3.197 5.731 15.854 1.00 90.12 248 SER A O 1
ATOM 2010 N N . ARG A 1 249 ? -2.216 4.106 17.050 1.00 90.38 249 ARG A N 1
ATOM 2011 C CA . ARG A 1 249 ? -3.445 3.564 17.647 1.00 90.38 249 ARG A CA 1
ATOM 2012 C C . ARG A 1 249 ? -4.239 4.639 18.393 1.00 90.38 249 ARG A C 1
ATOM 2014 O O . ARG A 1 249 ? -5.419 4.841 18.107 1.00 90.38 249 ARG A O 1
ATOM 2021 N N . LYS A 1 250 ? -3.586 5.367 19.307 1.00 90.94 250 LYS A N 1
ATOM 2022 C CA . LYS A 1 250 ? -4.200 6.457 20.088 1.00 90.94 250 LYS A CA 1
ATOM 2023 C C . LYS A 1 250 ? -4.691 7.596 19.202 1.00 90.94 250 LYS A C 1
ATOM 2025 O O . LYS A 1 250 ? -5.738 8.174 19.479 1.00 90.94 250 LYS A O 1
ATOM 2030 N N . SER A 1 251 ? -3.961 7.902 18.131 1.00 90.88 251 SER A N 1
ATOM 2031 C CA . SER A 1 251 ? -4.374 8.921 17.162 1.00 90.88 251 SER A CA 1
ATOM 2032 C C . SER A 1 251 ? -5.694 8.544 16.483 1.00 90.88 251 SER A C 1
ATOM 2034 O O . SER A 1 251 ? -6.556 9.397 16.291 1.00 90.88 251 SER A O 1
ATOM 2036 N N . CYS A 1 252 ? -5.891 7.262 16.168 1.00 91.44 252 CYS A N 1
ATOM 2037 C CA . CYS A 1 252 ? -7.107 6.807 15.496 1.00 91.44 252 CYS A CA 1
ATOM 2038 C C . CYS A 1 252 ? -8.270 6.721 16.486 1.00 91.44 252 CYS A C 1
ATOM 2040 O O . CYS A 1 252 ? -9.380 7.147 16.166 1.00 91.44 252 CYS A O 1
ATOM 2042 N N . GLU A 1 253 ? -7.986 6.266 17.710 1.00 92.44 253 GLU A N 1
ATOM 2043 C CA . GLU A 1 253 ? -8.937 6.208 18.822 1.00 92.44 253 GLU A CA 1
ATOM 2044 C C . GLU A 1 253 ? -9.453 7.602 19.203 1.00 92.44 253 GLU A C 1
ATOM 2046 O O . GLU A 1 253 ? -10.632 7.761 19.504 1.00 92.44 253 GLU A O 1
ATOM 2051 N N . TYR A 1 254 ? -8.607 8.632 19.112 1.00 92.88 254 TYR A N 1
ATOM 2052 C CA . TYR A 1 254 ? -9.014 10.019 19.329 1.00 92.88 254 TYR A CA 1
ATOM 2053 C C . TYR A 1 254 ? -10.067 10.504 18.315 1.00 92.88 254 TYR A C 1
ATOM 2055 O O . TYR A 1 254 ? -10.948 11.279 18.679 1.00 92.88 254 TYR A O 1
ATOM 2063 N N . ILE A 1 255 ? -9.994 10.054 17.055 1.00 91.50 255 ILE A N 1
ATOM 2064 C CA . ILE A 1 255 ? -10.914 10.491 15.992 1.00 91.50 255 ILE A CA 1
ATOM 2065 C C . ILE A 1 255 ? -12.181 9.622 15.961 1.00 91.50 255 ILE A C 1
ATOM 2067 O O . ILE A 1 255 ? -13.288 10.158 15.923 1.00 91.50 255 ILE A O 1
ATOM 2071 N N . LYS A 1 256 ? -12.031 8.290 15.979 1.00 91.50 256 LYS A N 1
ATOM 2072 C CA . LYS A 1 256 ? -13.141 7.322 15.995 1.00 91.50 256 LYS A CA 1
ATOM 2073 C C . LYS A 1 256 ? -12.891 6.219 17.032 1.00 91.50 256 LYS A C 1
ATOM 2075 O O . LYS A 1 256 ? -12.325 5.175 16.690 1.00 91.50 256 LYS A O 1
ATOM 2080 N N . PRO A 1 257 ? -13.276 6.424 18.303 1.00 90.88 257 PRO A N 1
ATOM 2081 C CA . PRO A 1 257 ? -12.907 5.521 19.390 1.00 90.88 257 PRO A CA 1
ATOM 2082 C C . PRO A 1 257 ? -13.525 4.128 19.247 1.00 90.88 257 PRO A C 1
ATOM 2084 O O . PRO A 1 257 ? -12.807 3.140 19.355 1.00 90.88 257 PRO A O 1
ATOM 2087 N N . LYS A 1 258 ? -14.828 4.028 18.950 1.00 90.69 258 LYS A N 1
ATOM 2088 C CA . LYS A 1 258 ? -15.546 2.741 18.915 1.00 90.69 258 LYS A CA 1
ATOM 2089 C C . LYS A 1 258 ? -15.040 1.829 17.799 1.00 90.69 258 LYS A C 1
ATOM 2091 O O . LYS A 1 258 ? -14.704 0.675 18.052 1.00 90.69 258 LYS A O 1
ATOM 2096 N N . GLU A 1 259 ? -14.934 2.375 16.594 1.00 90.81 259 GLU A N 1
ATOM 2097 C CA . GLU A 1 259 ? -14.435 1.687 15.407 1.00 90.81 259 GLU A CA 1
ATOM 2098 C C . GLU A 1 259 ? -12.991 1.227 15.618 1.00 90.81 259 GLU A C 1
ATOM 2100 O O . GLU A 1 259 ? -12.643 0.087 15.319 1.00 90.81 259 GLU A O 1
ATOM 2105 N N . THR A 1 260 ? -12.161 2.089 16.212 1.00 89.00 260 THR A N 1
ATOM 2106 C CA . THR A 1 260 ? -10.765 1.760 16.510 1.00 89.00 260 THR A CA 1
ATOM 2107 C C . THR A 1 260 ? -10.662 0.635 17.547 1.00 89.00 260 THR A C 1
ATOM 2109 O O . THR A 1 260 ? -9.920 -0.323 17.329 1.00 89.00 260 THR A O 1
ATOM 2112 N N . THR A 1 261 ? -11.428 0.683 18.645 1.00 88.31 261 THR A N 1
ATOM 2113 C CA . THR A 1 261 ? -11.453 -0.390 19.657 1.00 88.31 261 THR A CA 1
ATOM 2114 C C . THR A 1 261 ? -11.910 -1.726 19.067 1.00 88.31 261 THR A C 1
ATOM 2116 O O . THR A 1 261 ? -11.295 -2.760 19.350 1.00 88.31 261 THR A O 1
ATOM 2119 N N . TYR A 1 262 ? -12.951 -1.718 18.227 1.00 87.50 262 TYR A N 1
ATOM 2120 C CA . TYR A 1 262 ? -13.402 -2.918 17.523 1.00 87.50 262 TYR A CA 1
ATOM 2121 C C . TYR A 1 262 ? -12.293 -3.479 16.631 1.00 87.50 262 TYR A C 1
ATOM 2123 O O . TYR A 1 262 ? -11.956 -4.659 16.750 1.00 87.50 262 TYR A O 1
ATOM 2131 N N . LEU A 1 263 ? -11.683 -2.632 15.794 1.00 87.50 263 LEU A N 1
ATOM 2132 C CA . LEU A 1 263 ? -10.622 -3.036 14.875 1.00 87.50 263 LEU A CA 1
ATOM 2133 C C . LEU A 1 263 ? -9.456 -3.698 15.616 1.00 87.50 263 LEU A C 1
ATOM 2135 O O . LEU A 1 263 ? -9.058 -4.798 15.250 1.00 87.50 263 LEU A O 1
ATOM 2139 N N . ILE A 1 264 ? -8.936 -3.076 16.677 1.00 82.56 264 ILE A N 1
ATOM 2140 C CA . ILE A 1 264 ? -7.777 -3.597 17.427 1.00 82.56 264 ILE A CA 1
ATOM 2141 C C . ILE A 1 264 ? -8.080 -4.975 18.027 1.00 82.56 264 ILE A C 1
ATOM 2143 O O . ILE A 1 264 ? -7.245 -5.879 17.961 1.00 82.56 264 ILE A O 1
ATOM 2147 N N . SER A 1 265 ? -9.283 -5.143 18.582 1.00 80.31 265 SER A N 1
ATOM 2148 C CA . SER A 1 265 ? -9.707 -6.384 19.242 1.00 80.31 265 SER A CA 1
ATOM 2149 C C . SER A 1 265 ? -9.782 -7.568 18.265 1.00 80.31 265 SER A C 1
ATOM 2151 O O . SER A 1 265 ? -9.460 -8.704 18.625 1.00 80.31 265 SER A O 1
ATOM 2153 N N . HIS A 1 266 ? -10.160 -7.304 17.011 1.00 80.31 266 HIS A N 1
ATOM 2154 C CA . HIS A 1 266 ? -10.324 -8.329 15.977 1.00 80.31 266 HIS A CA 1
ATOM 2155 C C . HIS A 1 266 ? -9.084 -8.517 15.095 1.00 80.31 266 HIS A C 1
ATOM 2157 O O . HIS A 1 266 ? -8.836 -9.624 14.615 1.00 80.31 266 HIS A O 1
ATOM 2163 N N . LEU A 1 267 ? -8.275 -7.472 14.896 1.00 76.94 267 LEU A N 1
ATOM 2164 C CA . LEU A 1 267 ? -7.091 -7.531 14.041 1.00 76.94 267 LEU A CA 1
ATOM 2165 C C . LEU A 1 267 ? -6.027 -8.459 14.635 1.00 76.94 267 LEU A C 1
ATOM 2167 O O . LEU A 1 267 ? -5.543 -9.340 13.934 1.00 76.94 267 LEU A O 1
ATOM 2171 N N . PHE A 1 268 ? -5.704 -8.333 15.927 1.00 69.44 268 PHE A N 1
ATOM 2172 C CA . PHE A 1 268 ? -4.691 -9.191 16.560 1.00 69.44 268 PHE A CA 1
ATOM 2173 C C . PHE A 1 268 ? -5.086 -10.666 16.579 1.00 69.44 268 PHE A C 1
ATOM 2175 O O . PHE A 1 268 ? -4.273 -11.520 16.224 1.00 69.44 268 PHE A O 1
ATOM 2182 N N . SER A 1 269 ? -6.327 -10.959 16.972 1.00 66.50 269 SER A N 1
ATOM 2183 C CA . SER A 1 269 ? -6.835 -12.331 17.043 1.00 66.50 269 SER A CA 1
ATOM 2184 C C . SER A 1 269 ? -6.842 -12.980 15.660 1.00 66.50 269 SER A C 1
ATOM 2186 O O . SER A 1 269 ? -6.318 -14.079 15.475 1.00 66.50 269 SER A O 1
ATOM 2188 N N . THR A 1 270 ? -7.348 -12.270 14.655 1.00 66.00 270 THR A N 1
ATOM 2189 C CA . THR A 1 270 ? -7.481 -12.812 13.301 1.00 66.00 270 THR A CA 1
ATOM 2190 C C . THR A 1 270 ? -6.126 -12.904 12.586 1.00 66.00 270 THR A C 1
ATOM 2192 O O . THR A 1 270 ? -5.850 -13.909 11.931 1.00 66.00 270 THR A O 1
ATOM 2195 N N . TYR A 1 271 ? -5.237 -11.917 12.750 1.00 63.56 271 TYR A N 1
ATOM 2196 C CA . TYR A 1 271 ? -3.939 -11.894 12.067 1.00 63.56 271 TYR A CA 1
ATOM 2197 C C . TYR A 1 271 ? -2.989 -12.969 12.622 1.00 63.56 271 TYR A C 1
ATOM 2199 O O . TYR A 1 271 ? -2.333 -13.676 11.856 1.00 63.56 271 TYR A O 1
ATOM 2207 N N . GLN A 1 272 ? -2.998 -13.207 13.943 1.00 60.47 272 GLN A N 1
ATOM 2208 C CA . GLN A 1 272 ? -2.285 -14.347 14.536 1.00 60.47 272 GLN A CA 1
ATOM 2209 C C . GLN A 1 272 ? -2.764 -15.691 13.961 1.00 60.47 272 GLN A C 1
ATOM 2211 O O . GLN A 1 272 ? -1.941 -16.537 13.608 1.00 60.47 272 GLN A O 1
ATOM 2216 N N . HIS A 1 273 ? -4.077 -15.893 13.809 1.00 54.69 273 HIS A N 1
ATOM 2217 C CA . HIS A 1 273 ? -4.627 -17.136 13.255 1.00 54.69 273 HIS A CA 1
ATOM 2218 C C . HIS A 1 273 ? -4.283 -17.358 11.777 1.00 54.69 273 HIS A C 1
ATOM 2220 O O . HIS A 1 273 ? -3.980 -18.488 11.380 1.00 54.69 273 HIS A O 1
ATOM 2226 N N . VAL A 1 274 ? -4.305 -16.293 10.973 1.00 54.97 274 VAL A N 1
ATOM 2227 C CA . VAL A 1 274 ? -3.945 -16.320 9.548 1.00 54.97 274 VAL A CA 1
ATOM 2228 C C . VAL A 1 274 ? -2.495 -16.781 9.349 1.00 54.97 274 VAL A C 1
ATOM 2230 O O . VAL A 1 274 ? -2.214 -17.606 8.478 1.00 54.97 274 VAL A O 1
ATOM 2233 N N . LEU A 1 275 ? -1.577 -16.336 10.203 1.00 52.06 275 LEU A N 1
ATOM 2234 C CA . LEU A 1 275 ? -0.149 -16.622 10.052 1.00 52.06 275 LEU A CA 1
ATOM 2235 C C . LEU A 1 275 ? 0.271 -17.974 10.639 1.00 52.06 275 LEU A C 1
ATOM 2237 O O . LEU A 1 275 ? 1.098 -18.661 10.039 1.00 52.06 275 LEU A O 1
ATOM 2241 N N . VAL A 1 276 ? -0.347 -18.421 11.740 1.00 50.16 276 VAL A N 1
ATOM 2242 C CA . VAL A 1 276 ? -0.118 -19.771 12.295 1.00 50.16 276 VAL A CA 1
ATOM 2243 C C . VAL A 1 276 ? -0.531 -20.862 11.297 1.00 50.16 276 VAL A C 1
ATOM 2245 O O . VAL A 1 276 ? 0.163 -21.873 11.166 1.00 50.16 276 VAL A O 1
ATOM 2248 N N . LYS A 1 277 ? -1.613 -20.659 10.532 1.00 44.50 277 LYS A N 1
ATOM 2249 C CA . LYS A 1 277 ? -2.013 -21.582 9.452 1.00 44.50 277 LYS A CA 1
ATOM 2250 C C . LYS A 1 277 ? -1.011 -21.622 8.294 1.00 44.50 277 LYS A C 1
ATOM 2252 O O . LYS A 1 277 ? -0.758 -22.697 7.755 1.00 44.50 277 LYS A O 1
ATOM 2257 N N . ASN A 1 278 ? -0.408 -20.490 7.940 1.00 44.75 278 ASN A N 1
ATOM 2258 C CA . ASN A 1 278 ? 0.568 -20.423 6.850 1.00 44.75 278 ASN A CA 1
ATOM 2259 C C . ASN A 1 278 ? 1.926 -21.036 7.245 1.00 44.75 278 ASN A C 1
ATOM 2261 O O . ASN A 1 278 ? 2.525 -21.747 6.445 1.00 44.75 278 ASN A O 1
ATOM 2265 N N . TYR A 1 279 ? 2.368 -20.867 8.497 1.00 42.25 279 TYR A N 1
ATOM 2266 C CA . TYR A 1 279 ? 3.607 -21.485 8.999 1.00 42.25 279 TYR A CA 1
ATOM 2267 C C . TYR A 1 279 ? 3.491 -22.988 9.293 1.00 42.25 279 TYR A C 1
ATOM 2269 O O . TYR A 1 279 ? 4.497 -23.691 9.275 1.00 42.25 279 TYR A O 1
ATOM 2277 N N . SER A 1 280 ? 2.286 -23.490 9.577 1.00 37.94 280 SER A N 1
ATOM 2278 C CA . SER A 1 280 ? 2.038 -24.928 9.783 1.00 37.94 280 SER A CA 1
ATOM 2279 C C . SER A 1 280 ? 1.832 -25.705 8.480 1.00 37.94 280 SER A C 1
ATOM 2281 O O . SER A 1 280 ? 1.944 -26.927 8.484 1.00 37.94 280 SER A O 1
ATOM 2283 N N . THR A 1 281 ? 1.557 -25.016 7.368 1.00 38.78 281 THR A N 1
ATOM 2284 C CA . THR A 1 281 ? 1.428 -25.617 6.029 1.00 38.78 281 THR A CA 1
ATOM 2285 C C . THR A 1 281 ? 2.689 -25.465 5.180 1.00 38.78 281 THR A C 1
ATOM 2287 O O . THR A 1 281 ? 2.923 -26.283 4.293 1.00 38.78 281 THR A O 1
ATOM 2290 N N . SER A 1 282 ? 3.550 -24.482 5.466 1.00 38.91 282 SER A N 1
ATOM 2291 C CA . SER A 1 282 ? 4.930 -24.489 4.985 1.00 38.91 282 SER A CA 1
ATOM 2292 C C . SER A 1 282 ? 5.767 -25.395 5.887 1.00 38.91 282 SER A C 1
ATOM 2294 O O . SER A 1 282 ? 6.126 -24.988 6.988 1.00 38.91 282 SER A O 1
ATOM 2296 N N . ASP A 1 283 ? 6.063 -26.615 5.439 1.00 36.00 283 ASP A N 1
ATOM 2297 C CA . ASP A 1 283 ? 6.965 -27.562 6.103 1.00 36.00 283 ASP A CA 1
ATOM 2298 C C . ASP A 1 283 ? 8.260 -26.885 6.588 1.00 36.00 283 ASP A C 1
ATOM 2300 O O . ASP A 1 283 ? 9.270 -26.790 5.883 1.00 36.00 283 ASP A O 1
ATOM 2304 N N . ASN A 1 284 ? 8.247 -26.467 7.851 1.00 34.03 284 ASN A N 1
ATOM 2305 C CA . ASN A 1 284 ? 9.434 -26.238 8.642 1.00 34.03 284 ASN A CA 1
ATOM 2306 C C . ASN A 1 284 ? 10.081 -27.605 8.886 1.00 34.03 284 ASN A C 1
ATOM 2308 O O . ASN A 1 284 ? 9.927 -28.215 9.942 1.00 34.03 284 ASN A O 1
ATOM 2312 N N . LYS A 1 285 ? 10.932 -28.034 7.949 1.00 34.41 285 LYS A N 1
ATOM 2313 C CA . LYS A 1 285 ? 12.179 -28.713 8.324 1.00 34.41 285 LYS A CA 1
ATOM 2314 C C . LYS A 1 285 ? 13.108 -27.695 8.992 1.00 34.41 285 LYS A C 1
ATOM 2316 O O . LYS A 1 285 ? 14.186 -27.391 8.494 1.00 34.41 285 LYS A O 1
ATOM 2321 N N . LEU A 1 286 ? 12.688 -27.160 10.134 1.00 33.06 286 LEU A N 1
ATOM 2322 C CA . LEU A 1 286 ? 13.617 -26.656 11.129 1.00 33.06 286 LEU A CA 1
ATOM 2323 C C . LEU A 1 286 ? 13.883 -27.835 12.054 1.00 33.06 286 LEU A C 1
ATOM 2325 O O . LEU A 1 286 ? 13.094 -28.146 12.941 1.00 33.06 286 LEU A O 1
ATOM 2329 N N . CYS A 1 287 ? 14.981 -28.535 11.765 1.00 29.94 287 CYS A N 1
ATOM 2330 C CA . CYS A 1 287 ? 15.590 -29.493 12.670 1.00 29.94 287 CYS A CA 1
ATOM 2331 C C . CYS A 1 287 ? 15.886 -28.790 13.999 1.00 29.94 287 CYS A C 1
ATOM 2333 O O . CYS A 1 287 ? 16.949 -28.201 14.173 1.00 29.94 287 CYS A O 1
ATOM 2335 N N . PHE A 1 288 ? 14.955 -28.863 14.942 1.00 28.80 288 PHE A N 1
ATOM 2336 C CA . PHE A 1 288 ? 15.295 -28.801 16.350 1.00 28.80 288 PHE A CA 1
ATOM 2337 C C . PHE A 1 288 ? 15.667 -30.218 16.763 1.00 28.80 288 PHE A C 1
ATOM 2339 O O . PHE A 1 288 ? 14.810 -31.030 17.102 1.00 28.80 288 PHE A O 1
ATOM 2346 N N . SER A 1 289 ? 16.959 -30.532 16.674 1.00 28.55 289 SER A N 1
ATOM 2347 C CA . SER A 1 289 ? 17.525 -31.622 17.458 1.00 28.55 289 SER A CA 1
ATOM 2348 C C . SER A 1 289 ? 17.297 -31.262 18.929 1.00 28.55 289 SER A C 1
ATOM 2350 O O . SER A 1 289 ? 17.765 -30.198 19.349 1.00 28.55 289 SER A O 1
ATOM 2352 N N . PRO A 1 290 ? 16.585 -32.079 19.719 1.00 29.64 290 PRO A N 1
ATOM 2353 C CA . PRO A 1 290 ? 16.592 -31.913 21.158 1.00 29.64 290 PRO A CA 1
ATOM 2354 C C . PRO A 1 290 ? 18.031 -32.121 21.618 1.00 29.64 290 PRO A C 1
ATOM 2356 O O . PRO A 1 290 ? 18.691 -33.084 21.232 1.00 29.64 290 PRO A O 1
ATOM 2359 N N . SER A 1 291 ? 18.530 -31.178 22.401 1.00 36.38 291 SER A N 1
ATOM 2360 C CA . SER A 1 291 ? 19.715 -31.364 23.217 1.00 36.38 291 SER A CA 1
ATOM 2361 C C . SER A 1 291 ? 19.529 -32.609 24.085 1.00 36.38 291 SER A C 1
ATOM 2363 O O . SER A 1 291 ? 18.732 -32.581 25.024 1.00 36.38 291 SER A O 1
ATOM 2365 N N . ASP A 1 292 ? 20.263 -33.677 23.785 1.00 30.48 292 ASP A N 1
ATOM 2366 C CA . ASP A 1 292 ? 20.460 -34.767 24.731 1.00 30.48 292 ASP A CA 1
ATOM 2367 C C . ASP A 1 292 ? 21.360 -34.251 25.854 1.00 30.48 292 ASP A C 1
ATOM 2369 O O . ASP A 1 292 ? 22.567 -34.063 25.700 1.00 30.48 292 ASP A O 1
ATOM 2373 N N . SER A 1 293 ? 20.732 -33.970 26.988 1.00 33.66 293 SER A N 1
ATOM 2374 C CA . SER A 1 293 ? 21.384 -33.887 28.284 1.00 33.66 293 SER A CA 1
ATOM 2375 C C . SER A 1 293 ? 21.269 -35.247 28.971 1.00 33.66 293 SER A C 1
ATOM 2377 O O . SER A 1 293 ? 20.210 -35.520 29.535 1.00 33.66 293 SER A O 1
ATOM 2379 N N . VAL A 1 294 ? 22.333 -36.058 28.922 1.00 34.75 294 VAL A N 1
ATOM 2380 C CA . VAL A 1 294 ? 22.969 -36.763 30.062 1.00 34.75 294 VAL A CA 1
ATOM 2381 C C . VAL A 1 294 ? 24.432 -37.006 29.704 1.00 34.75 294 VAL A C 1
ATOM 2383 O O . VAL A 1 294 ? 24.679 -37.618 28.643 1.00 34.75 294 VAL A O 1
#

pLDDT: mean 71.25, std 17.83, range [28.55, 93.62]

Sequence (294 aa):
VKEALVLARLRLNPSESWKYAEKCITRLIERSCSNEKSFFFIIYNIGKKEWLNATNMVHREVEVSNLRPGKEIEQLSWCWIGISLLLNTSSLDYLSSECLRLASMCLTVGFKLFPTEAIFLERWLDAFSRLLSSETTSCSGLIGSLLLLDIGQMTSFLMANYHQEESDISTIPYENHSDNWMKYINPDCITCLDRLVSDRQPSSLWEVCLTNFCVDFLLFYLVHNHVPPTKLPSDNSLTIYIDRYESSRKSCEYIKPKETTYLISHLFSTYQHVLVKNYSTSDNKLCFSPSDSV

Mean predicted aligned error: 12.18 Å

Organism: NCBI:txid6186